Protein AF-A0A4D7C8V4-F1 (afdb_monomer_lite)

InterPro domains:
  IPR021322 Protein of unknown function DUF2924 [PF11149] (96-231)
  IPR021880 Protein of unknown function DUF3489 [PF11994] (25-75)

pLDDT: mean 78.25, std 17.91, range [27.95, 95.88]

Structure (mmCIF, N/CA/C/O backbone):
data_AF-A0A4D7C8V4-F1
#
_entry.id   AF-A0A4D7C8V4-F1
#
loop_
_atom_site.group_PDB
_atom_site.id
_atom_site.type_symbol
_atom_site.label_atom_id
_atom_site.label_alt_id
_atom_site.label_comp_id
_atom_site.label_asym_id
_atom_site.label_entity_id
_atom_site.label_seq_id
_atom_site.pdbx_PDB_ins_code
_atom_site.Cartn_x
_atom_site.Cartn_y
_atom_site.Cartn_z
_atom_site.occupancy
_atom_site.B_iso_or_equiv
_atom_site.auth_seq_id
_atom_site.auth_comp_id
_atom_site.auth_asym_id
_atom_site.auth_atom_id
_atom_site.pdbx_PDB_model_num
ATOM 1 N N . MET A 1 1 ? -106.803 -12.833 -27.384 1.00 34.78 1 MET A N 1
ATOM 2 C CA . MET A 1 1 ? -106.302 -13.287 -28.699 1.00 34.78 1 MET A CA 1
ATOM 3 C C . MET A 1 1 ? -105.519 -12.142 -29.322 1.00 34.78 1 MET A C 1
ATOM 5 O O . MET A 1 1 ? -106.067 -11.055 -29.336 1.00 34.78 1 MET A O 1
ATOM 9 N N . THR A 1 2 ? -104.284 -12.243 -29.810 1.00 40.56 2 THR A N 1
ATOM 10 C CA . THR A 1 2 ? -103.247 -13.288 -29.822 1.00 40.56 2 THR A CA 1
ATOM 11 C C . THR A 1 2 ? -101.971 -12.591 -30.330 1.00 40.56 2 THR A C 1
ATOM 13 O O . THR A 1 2 ? -102.076 -11.799 -31.254 1.00 40.56 2 THR A O 1
ATOM 16 N N . GLN A 1 3 ? -100.851 -12.879 -29.657 1.00 41.94 3 GLN A N 1
ATOM 17 C CA . GLN A 1 3 ? -99.431 -13.025 -30.060 1.00 41.94 3 GLN A CA 1
ATOM 18 C C . GLN A 1 3 ? -98.809 -12.165 -31.186 1.00 41.94 3 GLN A C 1
ATOM 20 O O . GLN A 1 3 ? -99.453 -11.907 -32.186 1.00 41.94 3 GLN A O 1
ATOM 25 N N . ASN A 1 4 ? -97.569 -11.654 -31.127 1.00 37.28 4 ASN A N 1
ATOM 26 C CA . ASN A 1 4 ? -96.225 -12.050 -30.634 1.00 37.28 4 ASN A CA 1
ATOM 27 C C . ASN A 1 4 ? -95.259 -12.439 -31.783 1.00 37.28 4 ASN A C 1
ATOM 29 O O . ASN A 1 4 ? -95.546 -13.362 -32.537 1.00 37.28 4 ASN A O 1
ATOM 33 N N . ILE A 1 5 ? -94.075 -11.808 -31.722 1.00 38.31 5 ILE A N 1
ATOM 34 C CA . ILE A 1 5 ? -92.718 -12.233 -32.143 1.00 38.31 5 ILE A CA 1
ATOM 35 C C . ILE A 1 5 ? -92.223 -11.893 -33.573 1.00 38.31 5 ILE A 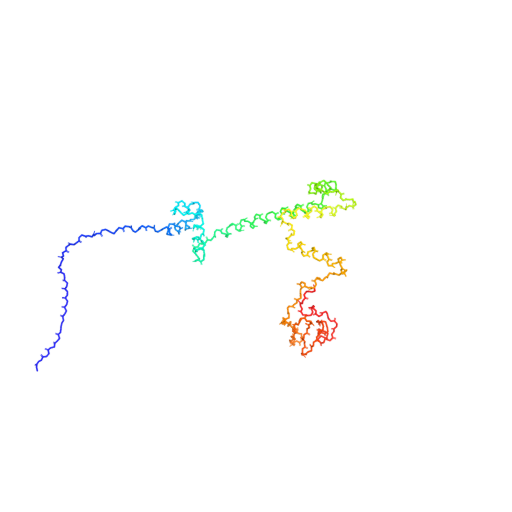C 1
ATOM 37 O O . ILE A 1 5 ? -92.841 -12.225 -34.576 1.00 38.31 5 ILE A O 1
ATOM 41 N N . GLU A 1 6 ? -91.051 -11.229 -33.548 1.00 43.12 6 GLU A N 1
ATOM 42 C CA . GLU A 1 6 ? -90.030 -10.821 -34.550 1.00 43.12 6 GLU A CA 1
ATOM 43 C C . GLU A 1 6 ? -89.537 -11.986 -35.480 1.00 43.12 6 GLU A C 1
ATOM 45 O O . GLU A 1 6 ? -90.097 -13.069 -35.317 1.00 43.12 6 GLU A O 1
ATOM 50 N N . PRO A 1 7 ? -88.493 -11.926 -36.376 1.00 48.50 7 PRO A N 1
ATOM 51 C CA . PRO A 1 7 ? -87.391 -10.943 -36.540 1.00 48.50 7 PRO A CA 1
ATOM 52 C C . PRO A 1 7 ? -86.736 -10.776 -37.965 1.00 48.50 7 PRO A C 1
ATOM 54 O O . PRO A 1 7 ? -87.154 -11.371 -38.949 1.00 48.50 7 PRO A O 1
ATOM 57 N N . ASN A 1 8 ? -85.633 -10.003 -37.995 1.00 32.75 8 ASN A N 1
ATOM 58 C CA . ASN A 1 8 ? -84.330 -10.187 -38.692 1.00 32.75 8 ASN A CA 1
ATOM 59 C C . ASN A 1 8 ? -84.052 -9.926 -40.207 1.00 32.75 8 ASN A C 1
ATOM 61 O O . ASN A 1 8 ? -84.770 -10.342 -41.108 1.00 32.75 8 ASN A O 1
ATOM 65 N N . SER A 1 9 ? -82.823 -9.406 -40.390 1.00 31.17 9 SER A N 1
ATOM 66 C CA . SER A 1 9 ? -81.747 -9.734 -41.358 1.00 31.17 9 SER A CA 1
ATOM 67 C C . SER A 1 9 ? -81.670 -9.177 -42.790 1.00 31.17 9 SER A C 1
ATOM 69 O O . SER A 1 9 ? -82.546 -9.368 -43.622 1.00 31.17 9 SER A O 1
ATOM 71 N N . ASP A 1 10 ? -80.454 -8.666 -43.032 1.00 27.95 10 ASP A N 1
ATOM 72 C CA . ASP A 1 10 ? -79.576 -8.820 -44.201 1.00 27.95 10 ASP A CA 1
ATOM 73 C C . ASP A 1 10 ? -79.673 -7.878 -45.416 1.00 27.95 10 ASP A C 1
ATOM 75 O O . ASP A 1 10 ? -80.504 -7.992 -46.305 1.00 27.95 10 ASP A O 1
ATOM 79 N N . ALA A 1 11 ? -78.690 -6.968 -45.428 1.00 29.62 11 ALA A N 1
ATOM 80 C CA . ALA A 1 11 ? -77.589 -6.870 -46.391 1.00 29.62 11 ALA A CA 1
ATOM 81 C C . ALA A 1 11 ? -77.855 -6.804 -47.912 1.00 29.62 11 ALA A C 1
ATOM 83 O O . ALA A 1 11 ? -78.406 -7.707 -48.528 1.00 29.62 11 ALA A O 1
ATOM 84 N N . ALA A 1 12 ? -77.162 -5.812 -48.490 1.00 29.88 12 ALA A N 1
ATOM 85 C CA . ALA A 1 12 ? -76.494 -5.772 -49.798 1.00 29.88 12 ALA A CA 1
ATOM 86 C C . ALA A 1 12 ? -77.123 -4.847 -50.856 1.00 29.88 12 ALA A C 1
ATOM 88 O O . ALA A 1 12 ? -78.222 -5.059 -51.353 1.00 29.88 12 ALA A O 1
ATOM 89 N N . GLY A 1 13 ? -76.342 -3.832 -51.235 1.00 28.17 13 GLY A N 1
ATOM 90 C CA . GLY A 1 13 ? -76.626 -2.893 -52.316 1.00 28.17 13 GLY A CA 1
ATOM 91 C C . GLY A 1 13 ? -75.502 -1.864 -52.422 1.00 28.17 13 GLY A C 1
ATOM 92 O O . GLY A 1 13 ? -75.510 -0.854 -51.734 1.00 28.17 13 GLY A O 1
ATOM 93 N N . SER A 1 14 ? -74.503 -2.210 -53.227 1.00 30.86 14 SER A N 1
ATOM 94 C CA . SER A 1 14 ? -73.269 -1.497 -53.571 1.00 30.86 14 SER A CA 1
ATOM 95 C C . SER A 1 14 ? -73.467 -0.082 -54.120 1.00 30.86 14 SER A C 1
ATOM 97 O O . SER A 1 14 ? -74.286 0.098 -55.016 1.00 30.86 14 SER A O 1
ATOM 99 N N . ASP A 1 15 ? -72.584 0.844 -53.737 1.00 33.59 15 ASP A N 1
ATOM 100 C CA . ASP A 1 15 ? -72.064 1.819 -54.696 1.00 33.59 15 ASP A CA 1
ATOM 101 C C . ASP A 1 15 ? -70.579 2.115 -54.428 1.00 33.59 15 ASP A C 1
ATOM 103 O O . ASP A 1 15 ? -70.114 2.179 -53.288 1.00 33.59 15 ASP A O 1
ATOM 107 N N . THR A 1 16 ? -69.820 2.179 -55.512 1.00 36.34 16 THR A N 1
ATOM 108 C CA . THR A 1 16 ? -68.354 2.159 -55.559 1.00 36.34 16 THR A CA 1
ATOM 109 C C . THR A 1 16 ? -67.753 3.489 -55.091 1.00 36.34 16 THR A C 1
ATOM 111 O O . THR A 1 16 ? -68.065 4.536 -55.649 1.00 36.34 16 THR A O 1
ATOM 114 N N . ILE A 1 17 ? -66.822 3.459 -54.127 1.00 45.06 17 ILE A N 1
ATOM 115 C CA . ILE A 1 17 ? -65.934 4.591 -53.800 1.00 45.06 17 ILE A CA 1
ATOM 116 C C . ILE A 1 17 ? -64.486 4.106 -53.916 1.00 45.06 17 ILE A C 1
ATOM 118 O O . ILE A 1 17 ? -64.083 3.157 -53.243 1.00 45.06 17 ILE A O 1
ATOM 122 N N . GLU A 1 18 ? -63.712 4.749 -54.792 1.00 43.34 18 GLU A N 1
ATOM 123 C CA . GLU A 1 18 ? -62.290 4.470 -55.005 1.00 43.34 18 GLU A CA 1
ATOM 124 C C . GLU A 1 18 ? -61.460 4.585 -53.707 1.00 43.34 18 GLU A C 1
ATOM 126 O O . GLU A 1 18 ? -61.659 5.514 -52.915 1.00 43.34 18 GLU A O 1
ATOM 131 N N . PRO A 1 19 ? -60.480 3.690 -53.474 1.00 44.53 19 PRO A N 1
ATOM 132 C CA . PRO A 1 19 ? -59.650 3.739 -52.280 1.00 44.53 19 PRO A CA 1
ATOM 133 C C . PRO A 1 19 ? -58.580 4.833 -52.404 1.00 44.53 19 PRO A C 1
ATOM 135 O O . PRO A 1 19 ? -57.629 4.725 -53.175 1.00 44.53 19 PRO A O 1
ATOM 138 N N . THR A 1 20 ? -58.697 5.878 -51.583 1.00 41.78 20 THR A N 1
ATOM 139 C CA . THR A 1 20 ? -57.626 6.864 -51.384 1.00 41.78 20 THR A CA 1
ATOM 140 C C . THR A 1 20 ? -56.430 6.207 -50.686 1.00 41.78 20 THR A C 1
ATOM 142 O O . THR A 1 20 ? -56.522 5.721 -49.558 1.00 41.78 20 THR A O 1
ATOM 145 N N . THR A 1 21 ? -55.284 6.207 -51.363 1.00 39.78 21 THR A N 1
ATOM 146 C CA . THR A 1 21 ? -53.983 5.723 -50.883 1.00 39.78 21 THR A CA 1
ATOM 147 C C . THR A 1 21 ? -53.501 6.495 -49.638 1.00 39.78 21 THR A C 1
ATOM 149 O O . THR A 1 21 ? -53.542 7.727 -49.640 1.00 39.78 21 THR A O 1
ATOM 152 N N . PRO A 1 22 ? -52.964 5.841 -48.587 1.00 46.03 22 PRO A N 1
ATOM 153 C CA . PRO A 1 22 ? -52.463 6.542 -47.406 1.00 46.03 22 PRO A CA 1
ATOM 154 C C . PRO A 1 22 ? -51.077 7.174 -47.642 1.00 46.03 22 PRO A C 1
ATOM 156 O O . PRO A 1 22 ? -50.121 6.517 -48.062 1.00 46.03 22 PRO A O 1
ATOM 159 N N . VAL A 1 23 ? -50.951 8.464 -47.316 1.00 46.19 23 VAL A N 1
ATOM 160 C CA . VAL A 1 23 ? -49.703 9.249 -47.350 1.00 46.19 23 VAL A CA 1
ATOM 161 C C . VAL A 1 23 ? -48.733 8.755 -46.260 1.00 46.19 23 VAL A C 1
ATOM 163 O O . VAL A 1 23 ? -49.081 8.686 -45.082 1.00 46.19 23 VAL A O 1
ATOM 166 N N . ARG A 1 24 ? -47.493 8.399 -46.637 1.00 53.69 24 ARG A N 1
ATOM 167 C CA . ARG A 1 24 ? -46.445 7.879 -45.729 1.00 53.69 24 ARG A CA 1
ATOM 168 C C . ARG A 1 24 ? -46.099 8.882 -44.614 1.00 53.69 24 ARG A C 1
ATOM 170 O O . ARG A 1 24 ? -45.628 9.980 -44.897 1.00 53.69 24 ARG A O 1
ATOM 177 N N . ALA A 1 25 ? -46.231 8.473 -43.350 1.00 52.66 25 ALA A N 1
ATOM 178 C CA . ALA A 1 25 ? -45.826 9.273 -42.191 1.00 52.66 25 ALA A CA 1
ATOM 179 C C . ALA A 1 25 ? -44.306 9.550 -42.188 1.00 52.66 25 ALA A C 1
ATOM 181 O O . ALA A 1 25 ? -43.489 8.623 -42.227 1.00 52.66 25 ALA A O 1
ATOM 182 N N . ALA A 1 26 ? -43.917 10.827 -42.128 1.00 57.00 26 ALA A N 1
ATOM 183 C CA . ALA A 1 26 ? -42.519 11.246 -42.058 1.00 57.00 26 ALA A CA 1
ATOM 184 C C . ALA A 1 26 ? -41.848 10.714 -40.776 1.00 57.00 26 ALA A C 1
ATOM 186 O O . ALA A 1 26 ? -42.359 10.885 -39.668 1.00 57.00 26 ALA A O 1
ATOM 187 N N . GLN A 1 27 ? -40.691 10.059 -40.912 1.00 64.62 27 GLN A N 1
ATOM 188 C CA . GLN A 1 27 ? -39.957 9.516 -39.766 1.00 64.62 27 GLN A CA 1
ATOM 189 C C . GLN A 1 27 ? -39.477 10.649 -38.852 1.00 64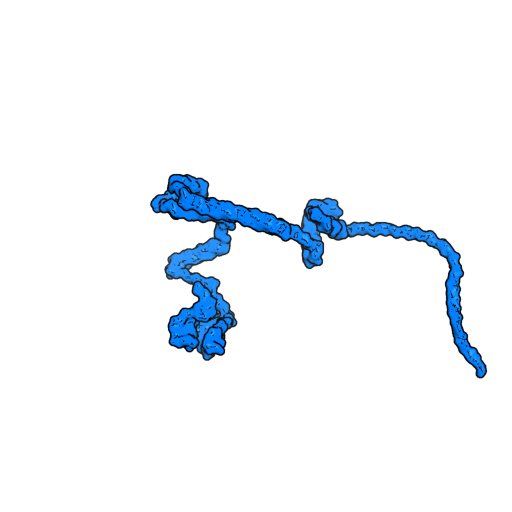.62 27 GLN A C 1
ATOM 191 O O . GLN A 1 27 ? -38.802 11.580 -39.287 1.00 64.62 27 GLN A O 1
ATOM 196 N N . THR A 1 28 ? -39.786 10.553 -37.560 1.00 81.88 28 THR A N 1
ATOM 197 C CA . THR A 1 28 ? -39.305 11.514 -36.564 1.00 81.88 28 THR A CA 1
ATOM 198 C C . THR A 1 28 ? -37.794 11.373 -36.365 1.00 81.88 28 THR A C 1
ATOM 200 O O . THR A 1 28 ? -37.232 10.277 -36.446 1.00 81.88 28 THR A O 1
ATOM 203 N N . LYS A 1 29 ? -37.105 12.476 -36.041 1.00 81.88 29 LYS A N 1
ATOM 204 C CA . LYS A 1 29 ? -35.648 12.472 -35.794 1.00 81.88 29 LYS A CA 1
ATOM 205 C C . LYS A 1 29 ? -35.237 11.436 -34.738 1.00 81.88 29 LYS A C 1
ATOM 207 O O . LYS A 1 29 ? -34.203 10.792 -34.873 1.00 81.88 29 LYS A O 1
ATOM 212 N N . SER A 1 30 ? -36.076 11.203 -33.726 1.00 81.56 30 SER A N 1
ATOM 213 C CA . SER A 1 30 ? -35.855 10.179 -32.697 1.00 81.56 30 SER A CA 1
ATOM 214 C C . SER A 1 30 ? -35.904 8.743 -33.240 1.00 81.56 30 SER A C 1
ATOM 216 O O . SER A 1 30 ? -35.132 7.902 -32.773 1.00 81.56 30 SER A O 1
ATOM 218 N N . ALA A 1 31 ? -36.762 8.457 -34.225 1.00 83.00 31 ALA A N 1
ATOM 219 C CA . ALA A 1 31 ? -36.837 7.159 -34.896 1.00 83.00 31 ALA A CA 1
ATOM 220 C C . ALA A 1 31 ? -35.594 6.901 -35.762 1.00 83.00 31 ALA A C 1
ATOM 222 O O . ALA A 1 31 ? -35.060 5.791 -35.761 1.00 83.00 31 ALA A O 1
ATOM 223 N N . ILE A 1 32 ? -35.072 7.942 -36.421 1.00 84.94 32 ILE A N 1
ATOM 224 C CA . ILE A 1 32 ? -33.822 7.878 -37.193 1.00 84.94 32 ILE A CA 1
ATOM 225 C C . ILE A 1 32 ? -32.649 7.490 -36.281 1.00 84.94 32 ILE A C 1
ATOM 227 O O . ILE A 1 32 ? -31.898 6.569 -36.607 1.00 84.94 32 ILE A O 1
ATOM 231 N N . VAL A 1 33 ? -32.524 8.121 -35.105 1.00 85.88 33 VAL A N 1
ATOM 232 C CA . VAL A 1 33 ? -31.462 7.788 -34.135 1.00 85.88 33 VAL A CA 1
ATOM 233 C C . VAL A 1 33 ? -31.598 6.360 -33.610 1.00 85.88 33 VAL A C 1
ATOM 235 O O . VAL A 1 33 ? -30.608 5.637 -33.558 1.00 85.88 33 VAL A O 1
ATOM 238 N N . GLN A 1 34 ? -32.806 5.917 -33.252 1.00 85.75 34 GLN A N 1
ATOM 239 C CA . GLN A 1 34 ? -33.018 4.543 -32.777 1.00 85.75 34 GLN A CA 1
ATOM 240 C C . GLN A 1 34 ? -32.663 3.509 -33.854 1.00 85.75 34 GLN A C 1
ATOM 242 O O . GLN A 1 34 ? -31.962 2.538 -33.567 1.00 85.75 34 GLN A O 1
ATOM 247 N N . LYS A 1 35 ? -33.048 3.760 -35.112 1.00 85.25 35 LYS A N 1
ATOM 248 C CA . LYS A 1 35 ? -32.678 2.913 -36.253 1.00 85.25 35 LYS A CA 1
ATOM 249 C C . LYS A 1 35 ? -31.164 2.874 -36.463 1.00 85.25 35 LYS A C 1
ATOM 251 O O . LYS A 1 35 ? -30.617 1.801 -36.697 1.00 85.25 35 LYS A O 1
ATOM 256 N N . LEU A 1 36 ? -30.478 4.013 -36.357 1.00 86.00 36 LEU A N 1
ATOM 257 C CA . LEU A 1 36 ? -29.017 4.098 -36.449 1.00 86.00 36 LEU A CA 1
ATOM 258 C C . LEU A 1 36 ? -28.324 3.278 -35.352 1.00 86.00 36 LEU A C 1
ATOM 260 O O . LEU A 1 36 ? -27.429 2.491 -35.650 1.00 86.00 36 LEU A O 1
ATOM 264 N N . LEU A 1 37 ? -28.782 3.409 -34.105 1.00 82.88 37 LEU A N 1
ATOM 265 C CA . LEU A 1 37 ? -28.225 2.690 -32.956 1.00 82.88 37 LEU A CA 1
ATOM 266 C C . LEU A 1 37 ? -28.482 1.178 -33.006 1.00 82.88 37 LEU A C 1
ATOM 268 O O . LEU A 1 37 ? -27.664 0.418 -32.500 1.00 82.88 37 LEU A O 1
ATOM 272 N N . SER A 1 38 ? -29.578 0.740 -33.634 1.00 79.12 38 SER A N 1
ATOM 273 C CA . SER A 1 38 ? -29.918 -0.686 -33.780 1.00 79.12 38 SER A CA 1
ATOM 274 C C . SER A 1 38 ? -29.051 -1.449 -34.794 1.00 79.12 38 SER A C 1
ATOM 276 O O . SER A 1 38 ? -29.113 -2.675 -34.864 1.00 79.12 38 SER A O 1
ATOM 278 N N . ARG A 1 39 ? -28.228 -0.756 -35.593 1.00 82.12 39 ARG A N 1
ATOM 279 C CA . ARG A 1 39 ? -27.338 -1.394 -36.577 1.00 82.12 39 ARG A CA 1
ATOM 280 C C . ARG A 1 39 ? -26.206 -2.144 -35.867 1.00 82.12 39 ARG A C 1
ATOM 282 O O . ARG A 1 39 ? -25.655 -1.655 -34.889 1.00 82.12 39 ARG A O 1
ATOM 289 N N . ASN A 1 40 ? -25.743 -3.259 -36.438 1.00 69.44 40 ASN A N 1
ATOM 290 C CA . ASN A 1 40 ? -24.613 -4.044 -35.903 1.00 69.44 40 ASN A CA 1
ATOM 291 C C . ASN A 1 40 ? -23.309 -3.210 -35.759 1.00 69.44 40 ASN A C 1
ATOM 293 O O . ASN A 1 40 ? -22.527 -3.352 -34.814 1.00 69.44 40 ASN A O 1
ATOM 297 N N . LYS A 1 41 ? -23.096 -2.251 -36.674 1.00 72.50 41 LYS A N 1
ATOM 298 C CA . LYS A 1 41 ? -21.981 -1.288 -36.620 1.00 72.50 41 LYS A CA 1
ATOM 299 C C . LYS A 1 41 ? -22.202 -0.121 -35.636 1.00 72.50 41 LYS A C 1
ATOM 301 O O . LYS A 1 41 ? -21.255 0.639 -35.417 1.00 72.50 41 LYS A O 1
ATOM 306 N N . GLY A 1 42 ? -23.341 -0.051 -34.946 1.00 77.50 42 GLY A N 1
ATOM 307 C CA . GLY A 1 42 ? -23.720 1.073 -34.091 1.00 77.50 42 GLY A CA 1
ATOM 308 C C . GLY A 1 42 ? -23.828 2.373 -34.888 1.00 77.50 42 GLY A C 1
ATOM 309 O O . GLY A 1 42 ? -23.897 2.345 -36.116 1.00 77.50 42 GLY A O 1
ATOM 310 N N . ALA A 1 43 ? -23.812 3.504 -34.187 1.00 81.69 43 ALA A N 1
ATOM 311 C CA . ALA A 1 43 ? -23.739 4.822 -34.804 1.00 81.69 43 ALA A CA 1
ATOM 312 C C . ALA A 1 43 ? -22.761 5.710 -34.036 1.00 81.69 43 ALA A C 1
ATOM 314 O O . ALA A 1 43 ? -22.762 5.727 -32.801 1.00 81.69 43 ALA A O 1
ATOM 315 N N . THR A 1 44 ? -21.915 6.430 -34.763 1.00 84.81 44 THR A N 1
ATOM 316 C CA . THR A 1 44 ? -21.002 7.412 -34.171 1.00 84.81 44 THR A CA 1
ATOM 317 C C . THR A 1 44 ? -21.725 8.730 -33.890 1.00 84.81 44 THR A C 1
ATOM 319 O O . THR A 1 44 ? -22.783 9.017 -34.452 1.00 84.81 44 THR A O 1
ATOM 322 N N . LEU A 1 45 ? -21.154 9.570 -33.018 1.00 79.56 45 LEU A N 1
ATOM 323 C CA . LEU A 1 45 ? -21.728 10.886 -32.714 1.00 79.56 45 LEU A CA 1
ATOM 324 C C . LEU A 1 45 ? -21.868 11.745 -33.985 1.00 79.56 45 LEU A C 1
ATOM 326 O O . LEU A 1 45 ? -22.902 12.378 -34.170 1.00 79.56 45 LEU A O 1
ATOM 330 N N . ALA A 1 46 ? -20.868 11.707 -34.872 1.00 81.62 46 ALA A N 1
ATOM 331 C CA . ALA A 1 46 ? -20.865 12.440 -36.138 1.00 81.62 46 ALA A CA 1
ATOM 332 C C . ALA A 1 46 ? -21.965 11.955 -37.098 1.00 81.62 46 ALA A C 1
ATOM 334 O O . ALA A 1 46 ? -22.666 12.772 -37.689 1.00 81.62 46 ALA A O 1
ATOM 335 N N . GLU A 1 47 ? -22.180 10.640 -37.194 1.00 85.88 47 GLU A N 1
ATOM 336 C CA . GLU A 1 47 ? -23.258 10.062 -38.009 1.00 85.88 47 GLU A CA 1
ATOM 337 C C . GLU A 1 47 ? -24.647 10.464 -37.498 1.00 85.88 47 GLU A C 1
ATOM 339 O O . GLU A 1 47 ? -25.540 10.763 -38.290 1.00 85.88 47 GLU A O 1
ATOM 344 N N . ILE A 1 48 ? -24.836 10.515 -36.175 1.00 87.75 48 ILE A N 1
ATOM 345 C CA . ILE A 1 48 ? -26.109 10.943 -35.582 1.00 87.75 48 ILE A CA 1
ATOM 346 C C . ILE A 1 48 ? -26.341 12.438 -35.830 1.00 87.75 48 ILE A C 1
ATOM 348 O O . ILE A 1 48 ? -27.455 12.830 -36.186 1.00 87.75 48 ILE A O 1
ATOM 352 N N . MET A 1 49 ? -25.303 13.266 -35.690 1.00 91.00 49 MET A N 1
ATOM 353 C CA . MET A 1 49 ? -25.374 14.702 -35.977 1.00 91.00 49 MET A CA 1
ATOM 354 C C . MET A 1 49 ? -25.738 14.958 -37.441 1.00 91.00 49 MET A C 1
ATOM 356 O O . MET A 1 49 ? -26.662 15.722 -37.706 1.00 91.00 49 MET A O 1
ATOM 360 N N . ALA A 1 50 ? -25.084 14.268 -38.380 1.00 88.88 50 ALA A N 1
ATOM 361 C CA . ALA A 1 50 ? -25.370 14.387 -39.809 1.00 88.88 50 ALA A CA 1
ATOM 362 C C . ALA A 1 50 ? -26.812 13.974 -40.153 1.00 88.88 50 ALA A C 1
ATOM 364 O O . ALA A 1 50 ? -27.479 14.649 -40.930 1.00 88.88 50 ALA A O 1
ATOM 365 N N . ALA A 1 51 ? -27.327 12.906 -39.534 1.00 87.31 51 ALA A N 1
ATOM 366 C CA . ALA A 1 51 ? -28.663 12.382 -39.825 1.00 87.31 51 ALA A CA 1
ATOM 367 C C . ALA A 1 51 ? -29.821 13.168 -39.177 1.00 87.31 51 ALA A C 1
ATOM 369 O O . ALA A 1 51 ? -30.969 13.035 -39.599 1.00 87.31 51 ALA A O 1
ATOM 370 N N . THR A 1 52 ? -29.556 13.948 -38.124 1.00 90.44 52 THR A N 1
ATOM 371 C CA . THR A 1 52 ? -30.591 14.685 -37.361 1.00 90.44 52 THR A CA 1
ATOM 372 C C . THR A 1 52 ? -30.456 16.205 -37.430 1.00 90.44 52 THR A C 1
ATOM 374 O O . THR A 1 52 ? -31.373 16.933 -37.017 1.00 90.44 52 THR A O 1
ATOM 377 N N . CYS A 1 53 ? -29.315 16.672 -37.938 1.00 85.94 53 CYS A N 1
ATOM 378 C CA . CYS A 1 53 ? -28.835 18.050 -37.884 1.00 85.94 53 CYS A CA 1
ATOM 379 C C . CYS A 1 53 ? -28.760 18.605 -36.451 1.00 85.94 53 CYS A C 1
ATOM 381 O O . CYS A 1 53 ? -28.890 19.809 -36.232 1.00 85.94 53 CYS A O 1
ATOM 383 N N . TRP A 1 54 ? -28.601 17.737 -35.450 1.00 92.12 54 TRP A N 1
ATOM 384 C CA . TRP A 1 54 ? -28.415 18.162 -34.070 1.00 92.12 54 TRP A CA 1
ATOM 385 C C . TRP A 1 54 ? -26.976 18.578 -33.797 1.00 92.12 54 TRP A C 1
ATOM 387 O O . TRP A 1 54 ? -26.021 17.988 -34.296 1.00 92.12 54 TRP A O 1
ATOM 397 N N . GLN A 1 55 ? -26.834 19.565 -32.917 1.00 89.31 55 GLN A N 1
ATOM 398 C CA . GLN A 1 55 ? -25.544 19.957 -32.368 1.00 89.31 55 GLN A CA 1
ATOM 399 C C . GLN A 1 55 ? -25.005 18.867 -31.410 1.00 89.31 55 GLN A C 1
ATOM 401 O O . GLN A 1 55 ? -25.779 18.035 -30.905 1.00 89.31 55 GLN A O 1
ATOM 406 N N . PRO A 1 56 ? -23.688 18.852 -31.107 1.00 87.12 56 PRO A N 1
ATOM 407 C CA . PRO A 1 56 ? -23.076 17.813 -30.273 1.00 87.12 56 PRO A CA 1
ATOM 408 C C . PRO A 1 56 ? -23.737 17.652 -28.899 1.00 87.12 56 PRO A C 1
ATOM 410 O O . PRO A 1 56 ? -23.942 16.535 -28.422 1.00 87.12 56 PRO A O 1
ATOM 413 N N . HIS A 1 57 ? -24.104 18.762 -28.260 1.00 79.94 57 HIS A N 1
ATOM 414 C CA . HIS A 1 57 ? -24.700 18.756 -26.926 1.00 79.94 57 HIS A CA 1
ATOM 415 C C . HIS A 1 57 ? -26.134 18.199 -26.933 1.00 79.94 57 HIS A C 1
ATOM 417 O O . HIS A 1 57 ? -26.483 17.418 -26.049 1.00 79.94 57 HIS A O 1
ATOM 423 N N . SER A 1 58 ? -26.942 18.509 -27.952 1.00 89.69 58 SER A N 1
ATOM 424 C CA . SER A 1 58 ? -28.317 18.005 -28.081 1.00 89.69 58 SER A CA 1
ATOM 425 C C . SER A 1 58 ? -28.326 16.499 -28.348 1.00 89.69 58 SER A C 1
ATOM 427 O O . SER A 1 58 ? -29.090 15.754 -27.734 1.00 89.69 58 SER A O 1
ATOM 429 N N . THR A 1 59 ? -27.396 16.028 -29.185 1.00 86.62 59 THR A N 1
ATOM 430 C CA . THR A 1 59 ? -27.201 14.595 -29.441 1.00 86.62 59 THR A CA 1
ATOM 431 C C . THR A 1 59 ? -26.788 13.855 -28.166 1.00 86.62 59 THR A C 1
ATOM 433 O O . THR A 1 59 ? -27.358 12.814 -27.839 1.00 86.62 59 THR A O 1
ATOM 436 N N . ARG A 1 60 ? -25.851 14.415 -27.386 1.00 84.12 60 ARG A N 1
ATOM 437 C CA . ARG A 1 60 ? -25.439 13.854 -26.086 1.00 84.12 60 ARG A CA 1
ATOM 438 C C . ARG A 1 60 ? -26.587 13.824 -25.076 1.00 84.12 60 ARG A C 1
ATOM 440 O O . ARG A 1 60 ? -26.752 12.813 -24.391 1.00 84.12 60 ARG A O 1
ATOM 447 N N . ALA A 1 61 ? -27.394 14.881 -24.996 1.00 83.44 61 ALA A N 1
ATOM 448 C CA . ALA A 1 61 ? -28.557 14.937 -24.113 1.00 83.44 61 ALA A CA 1
ATOM 449 C C . ALA A 1 61 ? -29.596 13.863 -24.480 1.00 83.44 61 ALA A C 1
ATOM 451 O O . ALA A 1 61 ? -30.066 13.127 -23.609 1.00 83.44 61 ALA A O 1
ATOM 452 N N . PHE A 1 62 ? -29.883 13.695 -25.773 1.00 87.19 62 PHE A N 1
ATOM 453 C CA . PHE A 1 62 ? -30.810 12.676 -26.260 1.00 87.19 62 PHE A CA 1
ATOM 454 C C . PHE A 1 62 ? -30.306 11.246 -26.005 1.00 87.19 62 PHE A C 1
ATOM 456 O O . PHE A 1 62 ? -31.046 10.417 -25.473 1.00 87.19 62 PHE A O 1
ATOM 463 N N . LEU A 1 63 ? -29.032 10.959 -26.302 1.00 83.75 63 LEU A N 1
ATOM 464 C CA . LEU A 1 63 ? -28.407 9.661 -26.009 1.00 83.75 63 LEU A CA 1
ATOM 465 C C . LEU A 1 63 ? -28.396 9.358 -24.506 1.00 83.75 63 LEU A C 1
ATOM 467 O O . LEU A 1 63 ? -28.655 8.226 -24.097 1.00 83.75 63 LEU A O 1
ATOM 471 N N . THR A 1 64 ? -28.168 10.375 -23.674 1.00 82.25 64 THR A N 1
ATOM 472 C CA . THR A 1 64 ? -28.260 10.250 -22.212 1.00 82.25 64 THR A CA 1
ATOM 473 C C . THR A 1 64 ? -29.679 9.883 -21.779 1.00 82.25 64 THR A C 1
ATOM 475 O O . THR A 1 64 ? -29.855 9.002 -20.933 1.00 82.25 64 THR A O 1
ATOM 478 N N . GLY A 1 65 ? -30.696 10.498 -22.390 1.00 80.69 65 GLY A N 1
ATOM 479 C CA . GLY A 1 65 ? -32.100 10.148 -22.183 1.00 80.69 65 GLY A CA 1
ATOM 480 C C . GLY A 1 65 ? -32.431 8.713 -22.608 1.00 80.69 65 GLY A C 1
ATOM 481 O O . GLY A 1 65 ? -33.109 8.000 -21.871 1.00 80.69 65 GLY A O 1
ATOM 482 N N . LEU A 1 66 ? -31.912 8.250 -23.751 1.00 82.00 66 LEU A N 1
ATOM 483 C CA . LEU A 1 66 ? -32.101 6.869 -24.214 1.00 82.00 66 LEU A CA 1
ATOM 484 C C . LEU A 1 66 ? -31.398 5.837 -23.320 1.00 82.00 66 LEU A C 1
ATOM 486 O O . LEU A 1 66 ? -31.959 4.768 -23.078 1.00 82.00 66 LEU A O 1
ATOM 490 N N . ARG A 1 67 ? -30.216 6.168 -22.781 1.00 76.44 67 ARG A N 1
ATOM 491 C CA . ARG A 1 67 ? -29.500 5.327 -21.809 1.00 76.44 67 ARG A CA 1
ATOM 492 C C . ARG A 1 67 ? -30.296 5.161 -20.516 1.00 76.44 67 ARG A C 1
ATOM 494 O O . ARG A 1 67 ? -30.444 4.041 -20.045 1.00 76.44 67 ARG A O 1
ATOM 501 N N . LYS A 1 68 ? -30.859 6.250 -19.972 1.00 71.75 68 LYS A N 1
ATOM 502 C CA . LYS A 1 68 ? -31.741 6.190 -18.788 1.00 71.75 68 LYS A CA 1
ATOM 503 C C . LYS A 1 68 ? -32.990 5.333 -19.029 1.00 71.75 68 LYS A C 1
ATOM 505 O O . LYS A 1 68 ? -33.462 4.685 -18.108 1.00 71.75 68 LYS A O 1
ATOM 510 N N . LYS A 1 69 ? -33.498 5.304 -20.266 1.00 72.69 69 LYS A N 1
ATOM 511 C CA . LYS A 1 69 ? -34.645 4.477 -20.683 1.00 72.69 69 LYS A CA 1
ATOM 512 C C . LYS A 1 69 ? -34.273 3.027 -21.041 1.00 72.69 69 LYS A C 1
ATOM 514 O O . LYS A 1 69 ? -35.134 2.301 -21.523 1.00 72.69 69 LYS A O 1
ATOM 519 N N . GLY A 1 70 ? -33.014 2.612 -20.860 1.00 64.06 70 GLY A N 1
ATOM 520 C CA . GLY A 1 70 ? -32.559 1.234 -21.089 1.00 64.06 70 GLY A CA 1
ATOM 521 C C . GLY A 1 70 ? -32.486 0.795 -22.558 1.00 64.06 70 GLY A C 1
ATOM 522 O O . GLY A 1 70 ? -32.342 -0.390 -22.828 1.00 64.06 70 GLY A O 1
ATOM 523 N N . ARG A 1 71 ? -32.577 1.721 -23.526 1.00 60.62 71 ARG A N 1
ATOM 524 C CA . ARG A 1 71 ? -32.684 1.405 -24.970 1.00 60.62 71 ARG A CA 1
ATOM 525 C C . ARG A 1 71 ? -31.364 1.476 -25.748 1.00 60.62 71 ARG A C 1
ATOM 527 O O . ARG A 1 71 ? -31.379 1.443 -26.973 1.00 60.62 71 ARG A O 1
ATOM 534 N N . VAL A 1 72 ? -30.223 1.597 -25.067 1.00 56.69 72 VAL A N 1
ATOM 535 C CA . VAL A 1 72 ? -28.892 1.609 -25.699 1.00 56.69 72 VAL A CA 1
ATOM 536 C C . VAL A 1 72 ? -28.022 0.559 -25.019 1.00 56.69 72 VAL A C 1
ATOM 538 O O . VAL A 1 72 ? -27.512 0.789 -23.924 1.00 56.69 72 VAL A O 1
ATOM 541 N N . ALA A 1 73 ? -27.859 -0.597 -25.664 1.00 54.81 73 ALA A N 1
ATOM 542 C CA . ALA A 1 73 ? -26.874 -1.591 -25.257 1.00 54.81 73 ALA A CA 1
ATOM 543 C C . ALA A 1 73 ? -25.477 -1.070 -25.625 1.00 54.81 73 ALA A C 1
ATOM 545 O O . ALA A 1 73 ? -25.156 -0.863 -26.797 1.00 54.81 73 ALA A O 1
ATOM 546 N N . ALA A 1 74 ? -24.657 -0.790 -24.616 1.00 50.44 74 ALA A N 1
ATOM 547 C CA . ALA A 1 74 ? -23.318 -0.269 -24.821 1.00 50.44 74 ALA A CA 1
ATOM 548 C C . ALA A 1 74 ? -22.370 -1.370 -25.327 1.00 50.44 74 ALA A C 1
ATOM 550 O O . ALA A 1 74 ? -22.320 -2.471 -24.780 1.00 50.44 74 ALA A O 1
ATOM 551 N N . ARG A 1 75 ? -21.522 -1.032 -26.306 1.00 54.44 75 ARG A N 1
ATOM 552 C CA . ARG A 1 75 ? -20.344 -1.819 -26.740 1.00 54.44 75 ARG A CA 1
ATOM 553 C C . ARG A 1 75 ? -19.279 -2.021 -25.650 1.00 54.44 75 ARG A C 1
ATOM 555 O O . ARG A 1 75 ? -18.211 -2.572 -25.920 1.00 54.44 75 ARG A O 1
ATOM 562 N N . ASP A 1 76 ? -19.564 -1.588 -24.428 1.00 54.56 76 ASP A N 1
ATOM 563 C CA . ASP A 1 76 ? -18.648 -1.581 -23.296 1.00 54.56 76 ASP A CA 1
ATOM 564 C C . ASP A 1 76 ? -18.154 -2.982 -22.927 1.00 54.56 76 ASP A C 1
ATOM 566 O O . ASP A 1 76 ? -17.023 -3.113 -22.477 1.00 54.56 76 ASP A O 1
ATOM 570 N N . ALA A 1 77 ? -18.930 -4.042 -23.171 1.00 49.62 77 ALA A N 1
ATOM 571 C CA . ALA A 1 77 ? -18.524 -5.403 -22.813 1.00 49.62 77 ALA A CA 1
ATOM 572 C C . ALA A 1 77 ? -17.354 -5.938 -23.663 1.00 49.62 77 ALA A C 1
ATOM 574 O O . ALA A 1 77 ? -16.419 -6.521 -23.115 1.00 49.62 77 ALA A O 1
ATOM 575 N N . LYS A 1 78 ? -17.366 -5.714 -24.987 1.00 47.47 78 LYS A N 1
ATOM 576 C CA . LYS A 1 78 ? -16.282 -6.165 -25.881 1.00 47.47 78 LYS A CA 1
ATOM 577 C C . LYS A 1 78 ? -15.014 -5.339 -25.661 1.00 47.47 78 LYS A C 1
ATOM 579 O O . LYS A 1 78 ? -13.953 -5.905 -25.447 1.00 47.47 78 LYS A O 1
ATOM 584 N N . ARG A 1 79 ? -15.150 -4.009 -25.578 1.00 52.09 79 ARG A N 1
ATOM 585 C CA . ARG A 1 79 ? -14.019 -3.107 -25.314 1.00 52.09 79 ARG A CA 1
ATOM 586 C C . ARG A 1 79 ? -13.379 -3.356 -23.946 1.00 52.09 79 ARG A C 1
ATOM 588 O O . ARG A 1 79 ? -12.161 -3.314 -23.848 1.00 52.09 79 ARG A O 1
ATOM 595 N N . ARG A 1 80 ? -14.170 -3.647 -22.905 1.00 51.53 80 ARG A N 1
ATOM 596 C CA . ARG A 1 80 ? -13.632 -4.031 -21.588 1.00 51.53 80 ARG A CA 1
ATOM 597 C C . ARG A 1 80 ? -12.882 -5.357 -21.641 1.00 51.53 80 ARG A C 1
ATOM 599 O O . ARG A 1 80 ? -11.831 -5.450 -21.027 1.00 51.53 80 ARG A O 1
ATOM 606 N N . ARG A 1 81 ? -13.389 -6.360 -22.366 1.00 49.09 81 ARG A N 1
ATOM 607 C CA . ARG A 1 81 ? -12.701 -7.651 -22.520 1.00 49.09 81 ARG A CA 1
ATOM 608 C C . ARG A 1 81 ? -11.355 -7.486 -23.228 1.00 49.09 81 ARG A C 1
ATOM 610 O O . ARG A 1 81 ? -10.359 -7.988 -22.725 1.00 49.09 81 ARG A O 1
ATOM 617 N N . ASP A 1 82 ? -11.329 -6.724 -24.317 1.00 50.47 82 ASP A N 1
ATOM 618 C CA . ASP A 1 82 ? -10.105 -6.468 -25.084 1.00 50.47 82 ASP A CA 1
ATOM 619 C C . ASP A 1 82 ? -9.092 -5.641 -24.260 1.00 50.47 82 ASP A C 1
ATOM 621 O O . ASP A 1 82 ? -7.905 -5.942 -24.265 1.00 50.47 82 ASP A O 1
ATOM 625 N N . GLN A 1 83 ? -9.552 -4.668 -23.459 1.00 58.03 83 GLN A N 1
ATOM 626 C CA . GLN A 1 83 ? -8.695 -3.891 -22.544 1.00 58.03 83 GLN A CA 1
ATOM 627 C C . GLN A 1 83 ? -8.159 -4.696 -21.354 1.00 58.03 83 GLN A C 1
ATOM 629 O O . GLN A 1 83 ? -7.029 -4.478 -20.926 1.00 58.03 83 GLN A O 1
ATOM 634 N N . LEU A 1 84 ? -8.957 -5.612 -20.801 1.00 54.81 84 LEU A N 1
ATOM 635 C CA . LEU A 1 84 ? -8.514 -6.511 -19.732 1.00 54.81 84 LEU A CA 1
ATOM 636 C C . LEU A 1 84 ? -7.485 -7.522 -20.255 1.00 54.81 84 LEU A C 1
ATOM 638 O O . LEU A 1 84 ? -6.536 -7.831 -19.542 1.00 54.81 84 LEU A O 1
ATOM 642 N N . ALA A 1 85 ? -7.648 -8.001 -21.492 1.00 57.34 85 ALA A N 1
ATOM 643 C CA . ALA A 1 85 ? -6.687 -8.887 -22.144 1.00 57.34 85 ALA A CA 1
ATOM 644 C C . ALA A 1 85 ? -5.356 -8.173 -22.446 1.00 57.34 85 ALA A C 1
ATOM 646 O O . ALA A 1 85 ? -4.298 -8.713 -22.134 1.00 57.34 85 ALA A O 1
ATOM 647 N N . ASP A 1 86 ? -5.405 -6.943 -22.968 1.00 61.50 86 ASP A N 1
ATOM 648 C CA . ASP A 1 86 ? -4.218 -6.116 -23.239 1.00 61.50 86 ASP A CA 1
ATOM 649 C C . ASP A 1 86 ? -3.465 -5.749 -21.942 1.00 61.50 86 ASP A C 1
ATOM 651 O O . ASP A 1 86 ? -2.246 -5.890 -21.841 1.00 61.50 86 ASP A O 1
ATOM 655 N N . GLY A 1 87 ? -4.202 -5.402 -20.881 1.00 62.31 87 GLY A N 1
ATOM 656 C CA . GLY A 1 87 ? -3.631 -5.181 -19.550 1.00 62.31 87 GLY A CA 1
ATOM 657 C C . GLY A 1 87 ? -3.018 -6.442 -18.926 1.00 62.31 87 GLY A C 1
ATOM 658 O O . GLY A 1 87 ? -1.968 -6.363 -18.293 1.00 62.31 87 GLY A O 1
ATOM 659 N N . ALA A 1 88 ? -3.625 -7.616 -19.122 1.00 60.69 88 ALA A N 1
ATOM 660 C CA . ALA A 1 88 ? -3.091 -8.884 -18.619 1.00 60.69 88 ALA A CA 1
ATOM 661 C C . ALA A 1 88 ? -1.810 -9.318 -19.355 1.00 60.69 88 ALA A C 1
ATOM 663 O O . ALA A 1 88 ? -0.861 -9.765 -18.710 1.00 60.69 88 ALA A O 1
ATOM 664 N N . LEU A 1 89 ? -1.748 -9.128 -20.679 1.00 62.50 89 LEU A N 1
ATOM 665 C CA . LEU A 1 89 ? -0.538 -9.344 -21.485 1.00 62.50 89 LEU A CA 1
ATOM 666 C C . LEU A 1 89 ? 0.590 -8.390 -21.060 1.00 62.50 89 LEU A C 1
ATOM 668 O O . LEU A 1 89 ? 1.733 -8.813 -20.894 1.00 62.50 89 LEU A O 1
ATOM 672 N N . SER A 1 90 ? 0.253 -7.125 -20.790 1.00 76.88 90 SER A N 1
ATOM 673 C CA . SER A 1 90 ? 1.185 -6.129 -20.246 1.00 76.88 90 SER A CA 1
ATOM 674 C C . SER A 1 90 ? 1.709 -6.517 -18.854 1.00 76.88 90 SER A C 1
ATOM 676 O O . SER A 1 90 ? 2.890 -6.331 -18.557 1.00 76.88 90 SER A O 1
ATOM 678 N N . MET A 1 91 ? 0.864 -7.123 -18.012 1.00 80.31 91 MET A N 1
ATOM 679 C CA . MET A 1 91 ? 1.256 -7.570 -16.673 1.00 80.31 91 MET A CA 1
ATOM 680 C C . MET A 1 91 ? 2.177 -8.782 -16.669 1.00 80.31 91 MET A C 1
ATOM 682 O O . MET A 1 91 ? 3.133 -8.807 -15.895 1.00 80.31 91 MET A O 1
ATOM 686 N N . ALA A 1 92 ? 1.915 -9.762 -17.532 1.00 84.50 92 ALA A N 1
ATOM 687 C CA . ALA A 1 92 ? 2.787 -10.920 -17.688 1.00 84.50 92 ALA A CA 1
ATOM 688 C C . ALA A 1 92 ? 4.173 -10.503 -18.205 1.00 84.50 92 ALA A C 1
ATOM 690 O O . ALA A 1 92 ? 5.183 -10.898 -17.626 1.00 84.50 92 ALA A O 1
ATOM 691 N N . ALA A 1 93 ? 4.218 -9.621 -19.210 1.00 87.12 93 ALA A N 1
ATOM 692 C CA . ALA A 1 93 ? 5.468 -9.071 -19.729 1.00 87.12 93 ALA A CA 1
ATOM 693 C C . ALA A 1 93 ? 6.245 -8.277 -18.663 1.00 87.12 93 ALA A C 1
ATOM 695 O O . ALA A 1 93 ? 7.463 -8.403 -18.554 1.00 87.12 93 ALA A O 1
ATOM 696 N N . LEU A 1 94 ? 5.550 -7.490 -17.830 1.00 89.00 94 LEU A N 1
ATOM 697 C CA . LEU A 1 94 ? 6.180 -6.794 -16.707 1.00 89.00 94 LEU A CA 1
ATOM 698 C C . LEU A 1 94 ? 6.756 -7.779 -15.680 1.00 89.00 94 LEU A C 1
ATOM 700 O O . LEU A 1 94 ? 7.869 -7.576 -15.200 1.00 89.00 94 LEU A O 1
ATOM 704 N N . ALA A 1 95 ? 6.008 -8.827 -15.327 1.00 90.56 95 ALA A N 1
ATOM 705 C CA . ALA A 1 95 ? 6.455 -9.830 -14.365 1.00 90.56 95 ALA A CA 1
ATOM 706 C C . ALA A 1 95 ? 7.706 -10.572 -14.860 1.00 90.56 95 ALA A C 1
ATOM 708 O O . ALA A 1 95 ? 8.654 -10.740 -14.095 1.00 90.56 95 ALA A O 1
ATOM 709 N N . GLU A 1 96 ? 7.742 -10.943 -16.141 1.00 91.88 96 GLU A N 1
ATOM 710 C CA . GLU A 1 96 ? 8.913 -11.545 -16.784 1.00 91.88 96 GLU A CA 1
ATOM 711 C C . GLU A 1 96 ? 10.115 -10.592 -16.774 1.00 91.88 96 GLU A C 1
ATOM 713 O O . GLU A 1 96 ? 11.220 -10.977 -16.388 1.00 91.88 96 GLU A O 1
ATOM 718 N N . GLN A 1 97 ? 9.893 -9.316 -17.102 1.00 90.06 97 GLN A N 1
ATOM 719 C CA . GLN A 1 97 ? 10.946 -8.306 -17.067 1.00 90.06 97 GLN A CA 1
ATOM 720 C C . GLN A 1 97 ? 11.514 -8.107 -15.653 1.00 90.06 97 GLN A C 1
ATOM 722 O O . GLN A 1 97 ? 12.724 -7.951 -15.507 1.00 90.06 97 GLN A O 1
ATOM 727 N N . ILE A 1 98 ? 10.667 -8.128 -14.617 1.00 93.06 98 ILE A N 1
ATOM 728 C CA . ILE A 1 98 ? 11.095 -8.037 -13.213 1.00 93.06 98 ILE A CA 1
ATOM 729 C C . ILE A 1 98 ? 11.869 -9.289 -12.797 1.00 93.06 98 ILE A C 1
ATOM 731 O O . ILE A 1 98 ? 12.909 -9.162 -12.153 1.00 93.06 98 ILE A O 1
ATOM 735 N N . ALA A 1 99 ? 11.399 -10.480 -13.177 1.00 92.38 99 ALA A N 1
ATOM 736 C CA . ALA A 1 99 ? 12.077 -11.738 -12.872 1.00 92.38 99 ALA A CA 1
ATOM 737 C C . ALA A 1 99 ? 13.492 -11.773 -13.470 1.00 92.38 99 ALA A C 1
ATOM 739 O O . ALA A 1 99 ? 14.439 -12.165 -12.791 1.00 92.38 99 ALA A O 1
ATOM 740 N N . GLY A 1 100 ? 13.657 -11.264 -14.695 1.00 91.19 100 GLY A N 1
ATOM 741 C CA . GLY A 1 100 ? 14.959 -11.174 -15.352 1.00 91.19 100 GLY A CA 1
ATOM 742 C C . GLY A 1 100 ? 15.983 -10.305 -14.612 1.00 91.19 100 GLY A C 1
ATOM 743 O O . GLY A 1 100 ? 17.177 -10.549 -14.742 1.00 91.19 100 GLY A O 1
ATOM 744 N N . LEU A 1 101 ? 15.560 -9.324 -13.801 1.00 91.81 101 LEU A N 1
ATOM 745 C CA . LEU A 1 101 ? 16.479 -8.420 -13.090 1.00 91.81 101 LEU A CA 1
ATOM 746 C C . LEU A 1 101 ? 17.370 -9.130 -12.068 1.00 91.81 101 LEU A C 1
ATOM 748 O O . LEU A 1 101 ? 18.475 -8.658 -11.816 1.00 91.81 101 LEU A O 1
ATOM 752 N N . VAL A 1 102 ? 16.913 -10.240 -11.487 1.00 89.75 102 VAL A N 1
ATOM 753 C CA . VAL A 1 102 ? 17.684 -10.988 -10.479 1.00 89.75 102 VAL A CA 1
ATOM 754 C C . VAL A 1 102 ? 18.939 -11.613 -11.093 1.00 89.75 102 VAL A C 1
ATOM 756 O O . VAL A 1 102 ? 19.990 -11.642 -10.460 1.00 89.75 102 VAL A O 1
ATOM 759 N N . GLU A 1 103 ? 18.846 -12.024 -12.356 1.00 90.50 103 GLU A N 1
ATOM 760 C CA . GLU A 1 103 ? 19.927 -12.675 -13.101 1.00 90.50 103 GLU A CA 1
ATOM 761 C C . GLU A 1 103 ? 20.869 -11.668 -13.788 1.00 90.50 103 GLU A C 1
ATOM 763 O O . GLU A 1 103 ? 21.901 -12.040 -14.355 1.00 90.50 103 GLU A O 1
ATOM 768 N N . LEU A 1 104 ? 20.536 -10.370 -13.779 1.00 90.75 104 LEU A N 1
ATOM 769 C CA . LEU A 1 104 ? 21.339 -9.365 -14.468 1.00 90.75 104 LEU A CA 1
ATOM 770 C C . LEU A 1 104 ? 22.676 -9.117 -13.742 1.00 90.75 104 LEU A C 1
ATOM 772 O O . LEU A 1 104 ? 22.702 -8.846 -12.539 1.00 90.75 104 LEU A O 1
ATOM 776 N N . PRO A 1 105 ? 23.802 -9.045 -14.481 1.00 92.31 105 PRO A N 1
ATOM 777 C CA . PRO A 1 105 ? 25.076 -8.649 -13.900 1.00 92.31 105 PRO A CA 1
ATOM 778 C C . PRO A 1 105 ? 25.009 -7.249 -13.262 1.00 92.31 105 PRO A C 1
ATOM 780 O O . PRO A 1 105 ? 24.394 -6.339 -13.834 1.00 92.31 105 PRO A O 1
ATOM 783 N N . PRO A 1 106 ? 25.733 -6.989 -12.156 1.00 89.06 106 PRO A N 1
ATOM 784 C CA . PRO A 1 106 ? 25.684 -5.705 -11.449 1.00 89.06 106 PRO A CA 1
ATOM 785 C C . PRO A 1 106 ? 25.979 -4.478 -12.325 1.00 89.06 106 PRO A C 1
ATOM 787 O O . PRO A 1 106 ? 25.409 -3.407 -12.128 1.00 89.06 106 PRO A O 1
ATOM 790 N N . ALA A 1 107 ? 26.855 -4.615 -13.326 1.00 90.62 107 ALA A N 1
ATOM 791 C CA . ALA A 1 107 ? 27.154 -3.540 -14.272 1.00 90.62 107 ALA A CA 1
ATOM 792 C C . ALA A 1 107 ? 25.940 -3.160 -15.140 1.00 90.62 107 ALA A C 1
ATOM 794 O O . ALA A 1 107 ? 25.699 -1.974 -15.377 1.00 90.62 107 ALA A O 1
ATOM 795 N N . ARG A 1 108 ? 25.156 -4.157 -15.571 1.00 91.81 108 ARG A N 1
ATOM 796 C CA . ARG A 1 108 ? 23.918 -3.967 -16.337 1.00 91.81 108 ARG A CA 1
ATOM 797 C C . ARG A 1 108 ? 22.820 -3.372 -15.461 1.00 91.81 108 ARG A C 1
ATOM 799 O O . ARG A 1 108 ? 22.175 -2.429 -15.902 1.00 91.81 108 ARG A O 1
ATOM 806 N N . LEU A 1 109 ? 22.680 -3.834 -14.215 1.00 92.75 109 LEU A N 1
ATOM 807 C CA . LEU A 1 109 ? 21.753 -3.234 -13.245 1.00 92.75 109 LEU A CA 1
ATOM 808 C C . LEU A 1 109 ? 22.053 -1.750 -13.028 1.00 92.75 109 LEU A C 1
ATOM 810 O O . LEU A 1 109 ? 21.156 -0.922 -13.122 1.00 92.75 109 LEU A O 1
ATOM 814 N N . ARG A 1 110 ? 23.324 -1.377 -12.846 1.00 91.06 110 ARG A N 1
ATOM 815 C CA . ARG A 1 110 ? 23.712 0.038 -12.738 1.00 91.06 110 ARG A CA 1
ATOM 816 C C . ARG A 1 110 ? 23.373 0.840 -13.997 1.00 91.06 110 ARG A C 1
ATOM 818 O O . ARG A 1 110 ? 22.951 1.987 -13.889 1.00 91.06 110 ARG A O 1
ATOM 825 N N . ALA A 1 111 ? 23.561 0.272 -15.188 1.00 91.12 111 ALA A N 1
ATOM 826 C CA . ALA A 1 111 ? 23.208 0.946 -16.436 1.00 91.12 111 ALA A CA 1
ATOM 827 C C . ALA A 1 111 ? 21.689 1.156 -16.569 1.00 91.12 111 ALA A C 1
ATOM 829 O O . ALA A 1 111 ? 21.251 2.266 -16.872 1.00 91.12 111 ALA A O 1
ATOM 830 N N . GLU A 1 112 ? 20.895 0.123 -16.279 1.00 90.88 112 GLU A N 1
ATOM 831 C CA . GLU A 1 112 ? 19.430 0.193 -16.288 1.00 90.88 112 GLU A CA 1
ATOM 832 C C . GLU A 1 112 ? 18.891 1.165 -15.240 1.00 90.88 112 GLU A C 1
ATOM 834 O O . GLU A 1 112 ? 18.022 1.984 -15.543 1.00 90.88 112 GLU A O 1
ATOM 839 N N . TRP A 1 113 ? 19.470 1.158 -14.040 1.00 92.75 113 TRP A N 1
ATOM 840 C CA . TRP A 1 113 ? 19.119 2.101 -12.989 1.00 92.75 113 TRP A CA 1
ATOM 841 C C . TRP A 1 113 ? 19.322 3.549 -13.451 1.00 92.75 113 TRP A C 1
ATOM 843 O O . TRP A 1 113 ? 18.386 4.341 -13.402 1.00 92.75 113 TRP A O 1
ATOM 853 N N . ARG A 1 114 ? 20.492 3.894 -14.015 1.00 91.06 114 ARG A N 1
ATOM 854 C CA . ARG A 1 114 ? 20.736 5.254 -14.549 1.00 91.06 114 ARG A CA 1
ATOM 855 C C . ARG A 1 114 ? 19.773 5.623 -15.673 1.00 91.06 114 ARG A C 1
ATOM 857 O O . ARG A 1 114 ? 19.368 6.777 -15.787 1.00 91.06 114 ARG A O 1
ATOM 864 N N . ARG A 1 115 ? 19.413 4.655 -16.522 1.00 90.56 115 ARG A N 1
ATOM 865 C CA . ARG A 1 115 ? 18.484 4.872 -17.638 1.00 90.56 115 ARG A CA 1
ATOM 866 C C . ARG A 1 115 ? 17.091 5.262 -17.145 1.00 90.56 115 ARG A C 1
ATOM 868 O O . ARG A 1 115 ? 16.458 6.110 -17.781 1.00 90.56 115 ARG A O 1
ATOM 875 N N . LEU A 1 116 ? 16.626 4.638 -16.062 1.00 88.12 116 LEU A N 1
ATOM 876 C CA . LEU A 1 116 ? 15.312 4.877 -15.460 1.00 88.12 116 LEU A CA 1
ATOM 877 C C . LEU A 1 116 ? 15.306 6.095 -14.526 1.00 88.12 116 LEU A C 1
ATOM 879 O O . LEU A 1 116 ? 14.367 6.885 -14.567 1.00 88.12 116 LEU A O 1
ATOM 883 N N . HIS A 1 117 ? 16.374 6.302 -13.757 1.00 86.56 117 HIS A N 1
ATOM 884 C CA . HIS A 1 117 ? 16.498 7.352 -12.742 1.00 86.56 117 HIS A CA 1
ATOM 885 C C . HIS A 1 117 ? 17.384 8.517 -13.214 1.00 86.56 117 HIS A C 1
ATOM 887 O O . HIS A 1 117 ? 18.281 8.959 -12.504 1.00 86.56 117 HIS A O 1
ATOM 893 N N . ARG A 1 118 ? 17.133 9.038 -14.425 1.00 80.25 118 ARG A N 1
ATOM 894 C CA . ARG A 1 118 ? 18.016 10.006 -15.121 1.00 80.25 118 ARG A CA 1
ATOM 895 C C . ARG A 1 118 ? 18.379 11.273 -14.333 1.00 80.25 118 ARG A C 1
ATOM 897 O O . ARG A 1 118 ? 19.377 11.906 -14.653 1.00 80.25 118 ARG A O 1
ATOM 904 N N . SER A 1 119 ? 17.570 11.659 -13.350 1.00 78.19 119 SER A N 1
ATOM 905 C CA . SER A 1 119 ? 17.757 12.878 -12.550 1.00 78.19 119 SER A CA 1
ATOM 906 C C . SER A 1 119 ? 18.351 12.621 -11.162 1.00 78.19 119 SER A C 1
ATOM 908 O O . SER A 1 119 ? 18.471 13.562 -10.385 1.00 78.19 119 SER A O 1
ATOM 910 N N . GLN A 1 120 ? 18.682 11.372 -10.824 1.00 84.62 120 GLN A N 1
ATOM 911 C CA . GLN A 1 120 ? 19.195 11.005 -9.504 1.00 84.62 120 GLN A CA 1
ATOM 912 C C . GLN A 1 120 ? 20.649 10.522 -9.599 1.00 84.62 120 GLN A C 1
ATOM 914 O O . GLN A 1 120 ? 20.992 9.791 -10.536 1.00 84.62 120 GLN A O 1
ATOM 919 N N . PRO A 1 121 ? 21.518 10.911 -8.647 1.00 86.50 121 PRO A N 1
ATOM 920 C CA . PRO A 1 121 ? 22.868 10.369 -8.574 1.00 86.50 121 PRO A CA 1
ATOM 921 C C . PRO A 1 121 ? 22.817 8.864 -8.285 1.00 86.50 121 PRO A C 1
ATOM 923 O O . PRO A 1 121 ? 21.905 8.384 -7.613 1.00 86.50 121 PRO A O 1
ATOM 926 N N . MET A 1 122 ? 23.802 8.118 -8.793 1.00 83.88 122 MET A N 1
ATOM 927 C CA . MET A 1 122 ? 23.923 6.687 -8.500 1.00 83.88 122 MET A CA 1
ATOM 928 C C . MET A 1 122 ? 24.097 6.488 -6.985 1.00 83.88 122 MET A C 1
ATOM 930 O O . MET A 1 122 ? 25.034 7.064 -6.432 1.00 83.88 122 MET A O 1
ATOM 934 N N . PRO A 1 123 ? 23.260 5.672 -6.319 1.00 84.25 123 PRO A N 1
ATOM 935 C CA . PRO A 1 123 ? 23.409 5.400 -4.899 1.00 84.25 123 PRO A CA 1
ATOM 936 C C . PRO A 1 123 ? 24.717 4.655 -4.627 1.00 84.25 123 PRO A C 1
ATOM 938 O O . PRO A 1 123 ? 25.009 3.633 -5.256 1.00 84.25 123 PRO A O 1
ATOM 941 N N . GLU A 1 124 ? 25.499 5.153 -3.675 1.00 84.81 124 GLU A N 1
ATOM 942 C CA . GLU A 1 124 ? 26.717 4.489 -3.216 1.00 84.81 124 GLU A CA 1
ATOM 943 C C . GLU A 1 124 ? 26.367 3.310 -2.294 1.00 84.81 124 GLU A C 1
ATOM 945 O O . GLU A 1 124 ? 25.405 3.362 -1.530 1.00 84.81 124 GLU A O 1
ATOM 950 N N . GLY A 1 125 ? 27.120 2.211 -2.388 1.00 83.50 125 GLY A N 1
ATOM 951 C CA . GLY A 1 125 ? 26.956 1.051 -1.498 1.00 83.50 125 GLY A CA 1
ATOM 952 C C . GLY A 1 125 ? 25.689 0.208 -1.705 1.00 83.50 125 GLY A C 1
ATOM 953 O O . GLY A 1 125 ? 25.438 -0.712 -0.929 1.00 83.50 125 GLY A O 1
ATOM 954 N N . MET A 1 126 ? 24.888 0.471 -2.741 1.00 86.94 126 MET A N 1
ATOM 955 C CA . MET A 1 126 ? 23.681 -0.313 -3.011 1.00 86.94 126 MET A CA 1
ATOM 956 C C . MET A 1 126 ? 24.031 -1.717 -3.531 1.00 86.94 126 MET A C 1
ATOM 958 O O . MET A 1 126 ? 24.761 -1.867 -4.516 1.00 86.94 126 MET A O 1
ATOM 962 N N . SER A 1 127 ? 23.485 -2.754 -2.888 1.00 90.44 127 SER A N 1
ATOM 963 C CA . SER A 1 127 ? 23.632 -4.139 -3.345 1.00 90.44 127 SER A CA 1
ATOM 964 C C . SER A 1 127 ? 22.941 -4.361 -4.697 1.00 90.44 127 SER A C 1
ATOM 966 O O . SER A 1 127 ? 22.036 -3.618 -5.087 1.00 90.44 127 SER A O 1
ATOM 968 N N . SER A 1 128 ? 23.342 -5.408 -5.424 1.00 89.06 128 SER A N 1
ATOM 969 C CA . SER A 1 128 ? 22.687 -5.798 -6.681 1.00 89.06 128 SER A CA 1
ATOM 970 C C . SER A 1 128 ? 21.200 -6.110 -6.490 1.00 89.06 128 SER A C 1
ATOM 972 O O . SER A 1 128 ? 20.390 -5.680 -7.304 1.00 89.06 128 SER A O 1
ATOM 974 N N . ASP A 1 129 ? 20.832 -6.781 -5.395 1.00 90.31 129 ASP A N 1
ATOM 975 C CA . ASP A 1 129 ? 19.431 -7.062 -5.048 1.00 90.31 129 ASP A CA 1
ATOM 976 C C . ASP A 1 129 ? 18.628 -5.766 -4.847 1.00 90.31 129 ASP A C 1
ATOM 978 O O . ASP A 1 129 ? 17.544 -5.611 -5.410 1.00 90.31 129 ASP A O 1
ATOM 982 N N . LEU A 1 130 ? 19.180 -4.780 -4.131 1.00 91.12 130 LEU A N 1
ATOM 983 C CA . LEU A 1 130 ? 18.488 -3.511 -3.906 1.00 91.12 130 LEU A CA 1
ATOM 984 C C . LEU A 1 130 ? 18.380 -2.676 -5.198 1.00 91.12 130 LEU A C 1
ATOM 986 O O . LEU A 1 130 ? 17.341 -2.058 -5.451 1.00 91.12 130 LEU A O 1
ATOM 990 N N . LEU A 1 131 ? 19.393 -2.732 -6.073 1.00 91.81 131 LEU A N 1
ATOM 991 C CA . LEU A 1 131 ? 19.318 -2.161 -7.422 1.00 91.81 131 LEU A CA 1
ATOM 992 C C . LEU A 1 131 ? 18.210 -2.827 -8.247 1.00 91.81 131 LEU A C 1
ATOM 994 O O . LEU A 1 131 ? 17.375 -2.121 -8.810 1.00 91.81 131 LEU A O 1
ATOM 998 N N . ALA A 1 132 ? 18.149 -4.160 -8.275 1.00 93.31 132 ALA A N 1
ATOM 999 C CA . ALA A 1 132 ? 17.105 -4.898 -8.982 1.00 93.31 132 ALA A CA 1
ATOM 1000 C C . ALA A 1 132 ? 15.702 -4.530 -8.468 1.00 93.31 132 ALA A C 1
ATOM 1002 O O . ALA A 1 132 ? 14.808 -4.261 -9.269 1.00 93.31 132 ALA A O 1
ATOM 1003 N N . ARG A 1 133 ? 15.514 -4.412 -7.146 1.00 93.69 133 ARG A N 1
ATOM 1004 C CA . ARG A 1 133 ? 14.238 -3.988 -6.538 1.00 93.69 133 ARG A CA 1
ATOM 1005 C C . ARG A 1 133 ? 13.845 -2.562 -6.905 1.00 93.69 133 ARG A C 1
ATOM 1007 O O . ARG A 1 133 ? 12.679 -2.314 -7.199 1.00 93.69 133 ARG A O 1
ATOM 1014 N N . SER A 1 134 ? 14.794 -1.627 -6.906 1.00 92.00 134 SER A N 1
ATOM 1015 C CA . SER A 1 134 ? 14.505 -0.237 -7.286 1.00 92.00 134 SER A CA 1
ATOM 1016 C C . SER A 1 134 ? 14.126 -0.109 -8.767 1.00 92.00 134 SER A C 1
ATOM 1018 O O . SER A 1 134 ? 13.163 0.584 -9.097 1.00 92.00 134 SER A O 1
ATOM 1020 N N . ILE A 1 135 ? 14.801 -0.855 -9.649 1.00 92.94 135 ILE A N 1
ATOM 1021 C CA . ILE A 1 135 ? 14.457 -0.948 -11.075 1.00 92.94 135 ILE A CA 1
ATOM 1022 C C . ILE A 1 135 ? 13.072 -1.578 -11.249 1.00 92.94 135 ILE A C 1
ATOM 1024 O O . ILE A 1 135 ? 12.252 -1.043 -11.994 1.00 92.94 135 ILE A O 1
ATOM 1028 N N . ALA A 1 136 ? 12.787 -2.679 -10.545 1.00 94.12 136 ALA A N 1
ATOM 1029 C CA . ALA A 1 136 ? 11.484 -3.338 -10.578 1.00 94.12 136 ALA A CA 1
ATOM 1030 C C . ALA A 1 136 ? 10.365 -2.370 -10.180 1.00 94.12 136 ALA A C 1
ATOM 1032 O O . ALA A 1 136 ? 9.385 -2.231 -10.909 1.00 94.12 136 ALA A O 1
ATOM 1033 N N . TRP A 1 137 ? 10.554 -1.631 -9.086 1.00 90.75 137 TRP A N 1
ATOM 1034 C CA . TRP A 1 137 ? 9.604 -0.621 -8.633 1.00 90.75 137 TRP A CA 1
ATOM 1035 C C . TRP A 1 137 ? 9.368 0.472 -9.686 1.00 90.75 137 TRP A C 1
ATOM 1037 O O . TRP A 1 137 ? 8.220 0.801 -9.980 1.00 90.75 137 TRP A O 1
ATOM 1047 N N . ALA A 1 138 ? 10.423 0.983 -10.327 1.00 89.81 138 ALA A N 1
ATOM 1048 C CA . ALA A 1 138 ? 10.296 1.997 -11.375 1.00 89.81 138 ALA A CA 1
ATOM 1049 C C . ALA A 1 138 ? 9.555 1.474 -12.623 1.00 89.81 138 ALA A C 1
ATOM 1051 O O . ALA A 1 138 ? 8.751 2.192 -13.225 1.00 89.81 138 ALA A O 1
ATOM 1052 N N . LEU A 1 139 ? 9.790 0.214 -13.010 1.00 90.31 139 LEU A N 1
ATOM 1053 C CA . LEU A 1 139 ? 9.044 -0.443 -14.088 1.00 90.31 139 LEU A CA 1
ATOM 1054 C C . LEU A 1 139 ? 7.564 -0.612 -13.718 1.00 90.31 139 LEU A C 1
ATOM 1056 O O . LEU A 1 139 ? 6.689 -0.349 -14.546 1.00 90.31 139 LEU A O 1
ATOM 1060 N N . GLN A 1 140 ? 7.284 -0.987 -12.468 1.00 90.44 140 GLN A N 1
ATOM 1061 C CA . GLN A 1 140 ? 5.925 -1.123 -11.948 1.00 90.44 140 GLN A CA 1
ATOM 1062 C C . GLN A 1 140 ? 5.185 0.210 -11.927 1.00 90.44 140 GLN A C 1
ATOM 1064 O O . GLN A 1 140 ? 4.079 0.272 -12.453 1.00 90.44 140 GLN A O 1
ATOM 1069 N N . GLU A 1 141 ? 5.779 1.284 -11.403 1.00 90.62 141 GLU A N 1
ATOM 1070 C CA . GLU A 1 141 ? 5.140 2.606 -11.406 1.00 90.62 141 GLU A CA 1
ATOM 1071 C C . GLU A 1 141 ? 4.836 3.100 -12.822 1.00 90.62 141 GLU A C 1
ATOM 1073 O O . GLU A 1 141 ? 3.788 3.701 -13.060 1.00 90.62 141 GLU A O 1
ATOM 1078 N N . LYS A 1 142 ? 5.722 2.825 -13.786 1.00 85.75 142 LYS A N 1
ATOM 1079 C CA . LYS A 1 142 ? 5.502 3.218 -15.180 1.00 85.75 142 LYS A CA 1
ATOM 1080 C C . LYS A 1 142 ? 4.327 2.472 -15.821 1.00 85.75 142 LYS A C 1
ATOM 1082 O O . LYS A 1 142 ? 3.614 3.063 -16.628 1.00 85.75 142 LYS A O 1
ATOM 1087 N N . ALA A 1 143 ? 4.140 1.195 -15.487 1.00 85.19 143 ALA A N 1
ATOM 1088 C CA . ALA A 1 143 ? 3.086 0.353 -16.053 1.00 85.19 143 ALA A CA 1
ATOM 1089 C C . ALA A 1 143 ? 1.737 0.498 -15.324 1.00 85.19 143 ALA A C 1
ATOM 1091 O O . ALA A 1 143 ? 0.687 0.536 -15.960 1.00 85.19 143 ALA A O 1
ATOM 1092 N N . LEU A 1 144 ? 1.762 0.582 -13.993 1.00 83.81 144 LEU A N 1
ATOM 1093 C CA . LEU A 1 144 ? 0.57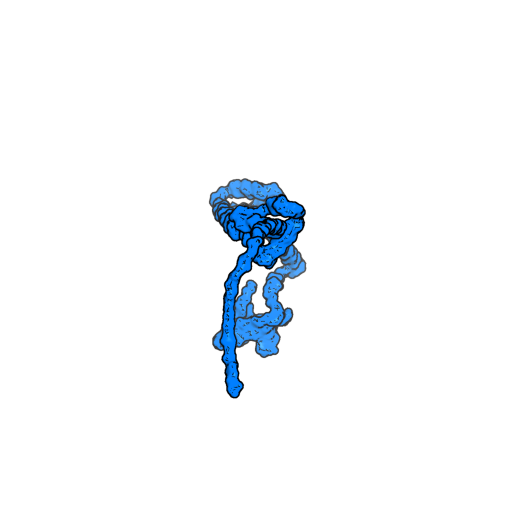8 0.564 -13.126 1.00 83.81 144 LEU A CA 1
ATOM 1094 C C . LEU A 1 144 ? 0.144 1.954 -12.652 1.00 83.81 144 LEU A C 1
ATOM 1096 O O . LEU A 1 144 ? -0.940 2.105 -12.085 1.00 83.81 144 LEU A O 1
ATOM 1100 N N . GLY A 1 145 ? 0.977 2.965 -12.888 1.00 83.38 145 GLY A N 1
ATOM 1101 C CA . GLY A 1 145 ? 0.863 4.261 -12.242 1.00 83.38 145 GLY A CA 1
ATOM 1102 C C . GLY A 1 145 ? 1.478 4.249 -10.841 1.00 83.38 145 GLY A C 1
ATOM 1103 O O . GLY A 1 145 ? 1.576 3.218 -10.174 1.00 83.38 145 GLY A O 1
ATOM 1104 N N . GLY A 1 146 ? 1.904 5.427 -10.391 1.00 84.75 146 GLY A N 1
ATOM 1105 C CA . GLY A 1 146 ? 2.387 5.621 -9.027 1.00 84.75 146 GLY A CA 1
ATOM 1106 C C . GLY A 1 146 ? 1.256 5.655 -7.995 1.00 84.75 146 GLY A C 1
ATOM 1107 O O . GLY A 1 146 ? 0.070 5.484 -8.296 1.00 84.75 146 GLY A O 1
ATOM 1108 N N . LEU A 1 147 ? 1.620 5.939 -6.745 1.00 84.56 147 LEU A N 1
ATOM 1109 C CA . LEU A 1 147 ? 0.652 6.073 -5.654 1.00 84.56 147 LEU A CA 1
ATOM 1110 C C . LEU A 1 147 ? -0.425 7.138 -5.961 1.00 84.56 147 LEU A C 1
ATOM 1112 O O . LEU A 1 147 ? -0.072 8.277 -6.286 1.00 84.56 147 LEU A O 1
ATOM 1116 N N . PRO A 1 148 ? -1.728 6.825 -5.785 1.00 85.75 148 PRO A N 1
ATOM 1117 C CA . PRO A 1 148 ? -2.801 7.796 -5.968 1.00 85.75 148 PRO A CA 1
ATOM 1118 C C . PRO A 1 148 ? -2.596 9.055 -5.110 1.00 85.75 148 PRO A C 1
ATOM 1120 O O . PRO A 1 148 ? -2.123 8.937 -3.975 1.00 85.75 148 PRO A O 1
ATOM 1123 N N . PRO A 1 149 ? -3.038 10.247 -5.558 1.00 81.88 149 PRO A N 1
ATOM 1124 C CA . PRO A 1 149 ? -2.844 11.492 -4.812 1.00 81.88 149 PRO A CA 1
ATOM 1125 C C . PRO A 1 149 ? -3.364 11.440 -3.371 1.00 81.88 149 PRO A C 1
ATOM 1127 O O . PRO A 1 149 ? -2.740 11.989 -2.471 1.00 81.88 149 PRO A O 1
ATOM 1130 N N . ALA A 1 150 ? -4.481 10.747 -3.133 1.00 79.31 150 ALA A N 1
ATOM 1131 C CA . ALA A 1 1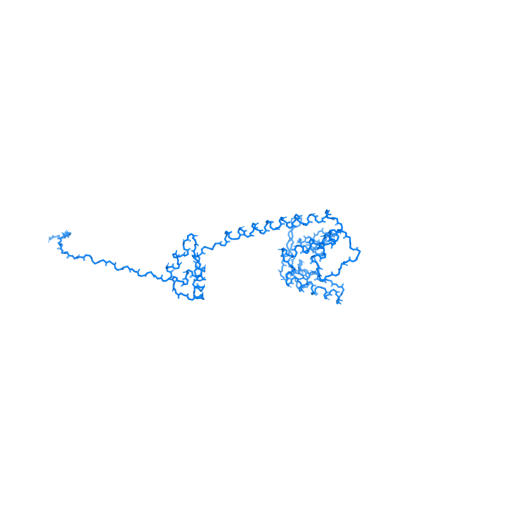50 ? -5.025 10.551 -1.790 1.00 79.31 150 ALA A CA 1
ATOM 1132 C C . ALA A 1 150 ? -4.096 9.711 -0.895 1.00 79.31 150 ALA A C 1
ATOM 1134 O O . ALA A 1 150 ? -3.894 10.052 0.264 1.00 79.31 150 ALA A O 1
ATOM 1135 N N . ARG A 1 151 ? -3.488 8.651 -1.445 1.00 83.75 151 ARG A N 1
ATOM 1136 C CA . ARG A 1 151 ? -2.529 7.798 -0.725 1.00 83.75 151 ARG A CA 1
ATOM 1137 C C . ARG A 1 151 ? -1.240 8.551 -0.418 1.00 83.75 151 ARG A C 1
ATOM 1139 O O . ARG A 1 151 ? -0.722 8.406 0.679 1.00 83.75 151 ARG A O 1
ATOM 1146 N N . ARG A 1 152 ? -0.759 9.386 -1.346 1.00 88.38 152 ARG A N 1
ATOM 1147 C CA . ARG A 1 152 ? 0.412 10.244 -1.111 1.00 88.38 152 ARG A CA 1
ATOM 1148 C C . ARG A 1 152 ? 0.159 11.241 0.021 1.00 88.38 152 ARG A C 1
ATOM 1150 O O . ARG A 1 152 ? 0.923 11.261 0.972 1.00 88.38 152 ARG A O 1
ATOM 1157 N N . ARG A 1 153 ? -0.971 11.958 -0.017 1.00 86.25 153 ARG A N 1
ATOM 1158 C CA . ARG A 1 153 ? -1.369 12.878 1.066 1.00 86.25 153 ARG A CA 1
ATOM 1159 C C . ARG A 1 153 ? -1.482 12.188 2.423 1.00 86.25 153 ARG A C 1
ATOM 1161 O O . ARG A 1 153 ? -1.147 12.793 3.435 1.00 86.25 153 ARG A O 1
ATOM 1168 N N . GLU A 1 154 ? -1.970 10.950 2.446 1.00 86.19 154 GLU A N 1
ATOM 1169 C CA . GLU A 1 154 ? -2.063 10.176 3.684 1.00 86.19 154 GLU A CA 1
ATOM 1170 C C . GLU A 1 154 ? -0.682 9.801 4.227 1.00 86.19 154 GLU A C 1
ATOM 1172 O O . GLU A 1 154 ? -0.435 9.958 5.418 1.00 86.19 154 GLU A O 1
ATOM 1177 N N . LEU A 1 155 ? 0.249 9.387 3.361 1.00 90.94 155 LEU A N 1
ATOM 1178 C CA . LEU A 1 155 ? 1.639 9.160 3.761 1.00 90.94 155 LEU A CA 1
ATOM 1179 C C . LEU A 1 155 ? 2.296 10.448 4.273 1.00 90.94 155 LEU A C 1
ATOM 1181 O O .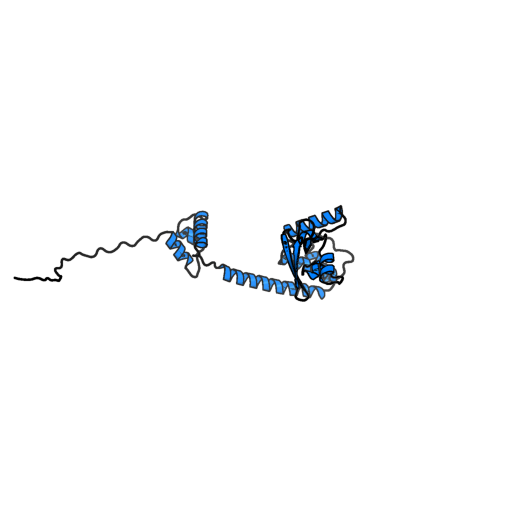 LEU A 1 155 ? 2.939 10.414 5.314 1.00 90.94 155 LEU A O 1
ATOM 1185 N N . ASP A 1 156 ? 2.073 11.586 3.610 1.00 91.19 156 ASP A N 1
ATOM 1186 C CA . ASP A 1 156 ? 2.603 12.886 4.046 1.00 91.19 156 ASP A CA 1
ATOM 1187 C C . ASP A 1 156 ? 2.017 13.323 5.400 1.00 91.19 156 ASP A C 1
ATOM 1189 O O . ASP A 1 156 ? 2.686 13.961 6.214 1.00 91.19 156 ASP A O 1
ATOM 1193 N N . ARG A 1 157 ? 0.744 13.001 5.661 1.00 90.69 157 ARG A N 1
ATOM 1194 C CA . ARG A 1 157 ? 0.110 13.222 6.966 1.00 90.69 157 ARG A CA 1
ATOM 1195 C C . ARG A 1 157 ? 0.761 12.352 8.041 1.00 90.69 157 ARG A C 1
ATOM 1197 O O . ARG A 1 157 ? 1.124 12.883 9.085 1.00 90.69 157 ARG A O 1
ATOM 1204 N N . LEU A 1 158 ? 0.899 11.050 7.791 1.00 89.19 158 LEU A N 1
ATOM 1205 C CA . LEU A 1 158 ? 1.498 10.107 8.738 1.00 89.19 158 LEU A CA 1
ATOM 1206 C C . LEU A 1 158 ? 2.965 10.451 9.025 1.00 89.19 158 LEU A C 1
ATOM 1208 O O . LEU A 1 158 ? 3.380 10.433 10.178 1.00 89.19 158 LEU A O 1
ATOM 1212 N N . ALA A 1 159 ? 3.730 10.836 8.001 1.00 91.75 159 ALA A N 1
ATOM 1213 C CA . ALA A 1 159 ? 5.117 11.266 8.152 1.00 91.75 159 ALA A CA 1
ATOM 1214 C C . ALA A 1 159 ? 5.240 12.516 9.038 1.00 91.75 159 ALA A C 1
ATOM 1216 O O . ALA A 1 159 ? 6.101 12.557 9.914 1.00 91.75 159 ALA A O 1
ATOM 1217 N N . ARG A 1 160 ? 4.356 13.510 8.858 1.00 90.12 160 ARG A N 1
ATOM 1218 C CA . ARG A 1 160 ? 4.305 14.694 9.734 1.00 90.12 160 ARG A CA 1
ATOM 1219 C C . ARG A 1 160 ? 3.952 14.331 11.170 1.00 90.12 160 ARG A C 1
ATOM 1221 O O . ARG A 1 160 ? 4.638 14.766 12.083 1.00 90.12 160 ARG A O 1
ATOM 1228 N N . GLN A 1 161 ? 2.940 13.488 11.363 1.00 83.12 161 GLN A N 1
ATOM 1229 C CA . GLN A 1 161 ? 2.550 13.039 12.697 1.00 83.12 161 GLN A CA 1
ATOM 1230 C C . GLN A 1 161 ? 3.701 12.322 13.416 1.00 83.12 161 GLN A C 1
ATOM 1232 O O . GLN A 1 161 ? 3.960 12.615 14.581 1.00 83.12 161 GLN A O 1
ATOM 1237 N N . LEU A 1 162 ? 4.411 11.426 12.727 1.00 88.62 162 LEU A N 1
ATOM 1238 C CA . LEU A 1 162 ? 5.574 10.740 13.288 1.00 88.62 162 LEU A CA 1
ATOM 1239 C C . LEU A 1 162 ? 6.677 11.729 13.677 1.00 88.62 162 LEU A C 1
ATOM 1241 O O . LEU A 1 162 ? 7.263 11.595 14.745 1.00 88.62 162 LEU A O 1
ATOM 1245 N N . ALA A 1 163 ? 6.942 12.735 12.840 1.00 89.12 163 ALA A N 1
ATOM 1246 C CA . ALA A 1 163 ? 7.938 13.760 13.140 1.00 89.12 163 ALA A CA 1
ATOM 1247 C C . ALA A 1 163 ? 7.553 14.630 14.353 1.00 89.12 163 ALA A C 1
ATOM 1249 O O . ALA A 1 163 ? 8.426 15.026 15.118 1.00 89.12 163 ALA A O 1
ATOM 1250 N N . GLU A 1 164 ? 6.263 14.921 14.533 1.00 87.50 164 GLU A N 1
ATOM 1251 C CA . GLU A 1 164 ? 5.759 15.778 15.614 1.00 87.50 164 GLU A CA 1
ATOM 1252 C C . GLU A 1 164 ? 5.584 15.033 16.944 1.00 87.50 164 GLU A C 1
ATOM 1254 O O . GLU A 1 164 ? 5.876 15.577 18.005 1.00 87.50 164 GLU A O 1
ATOM 1259 N N . THR A 1 165 ? 5.080 13.799 16.898 1.00 79.56 165 THR A N 1
ATOM 1260 C CA . THR A 1 165 ? 4.637 13.054 18.090 1.00 79.56 165 THR A CA 1
ATOM 1261 C C . THR A 1 165 ? 5.521 11.859 18.432 1.00 79.56 165 THR A C 1
ATOM 1263 O O . THR A 1 165 ? 5.398 11.307 19.521 1.00 79.56 165 THR A O 1
ATOM 1266 N N . GLY A 1 166 ? 6.406 11.442 17.521 1.00 82.94 166 GLY A N 1
ATOM 1267 C CA . GLY A 1 166 ? 7.189 10.212 17.656 1.00 82.94 166 GLY A CA 1
ATOM 1268 C C . GLY A 1 166 ? 6.372 8.928 17.479 1.00 82.94 166 GLY A C 1
ATOM 1269 O O . GLY A 1 166 ? 6.940 7.844 17.584 1.00 82.94 166 GLY A O 1
ATOM 1270 N N . ASP A 1 167 ? 5.071 9.035 17.187 1.00 76.25 167 ASP A N 1
ATOM 1271 C CA . ASP A 1 167 ? 4.155 7.902 17.078 1.00 76.25 167 ASP A CA 1
ATOM 1272 C C . ASP A 1 167 ? 3.306 7.955 15.793 1.00 76.25 167 ASP A C 1
ATOM 1274 O O . ASP A 1 167 ? 3.018 9.017 15.230 1.00 76.25 167 ASP A O 1
ATOM 1278 N N . LEU A 1 168 ? 2.898 6.780 15.315 1.00 71.25 168 LEU A N 1
ATOM 1279 C CA . LEU A 1 168 ? 2.057 6.589 14.137 1.00 71.25 168 LEU A CA 1
ATOM 1280 C C . LEU A 1 168 ? 0.698 6.025 14.559 1.00 71.25 168 LEU A C 1
ATOM 1282 O O . LEU A 1 168 ? 0.558 4.835 14.827 1.00 71.25 168 LEU A O 1
ATOM 1286 N N . ASP A 1 169 ? -0.344 6.854 14.506 1.00 67.56 169 ASP A N 1
ATOM 1287 C CA . ASP A 1 169 ? -1.727 6.425 14.761 1.00 67.56 169 ASP A CA 1
ATOM 1288 C C . ASP A 1 169 ? -2.320 5.741 13.515 1.00 67.56 169 ASP A C 1
ATOM 1290 O O . ASP A 1 169 ? -3.188 6.270 12.814 1.00 67.56 169 ASP A O 1
ATOM 1294 N N . LEU A 1 170 ? -1.802 4.547 13.211 1.00 65.56 170 LEU A N 1
ATOM 1295 C CA . LEU A 1 170 ? -2.325 3.667 12.161 1.00 65.56 170 LEU A CA 1
ATOM 1296 C C . LEU A 1 170 ? -3.697 3.081 12.542 1.00 65.56 170 LEU A C 1
ATOM 1298 O O . LEU A 1 170 ? -4.460 2.667 11.665 1.00 65.56 170 LEU A O 1
ATOM 1302 N N . GLU A 1 171 ? -4.030 3.061 13.837 1.00 59.62 171 GLU A N 1
ATOM 1303 C CA . GLU A 1 171 ? -5.271 2.487 14.362 1.00 59.62 171 GLU A CA 1
ATOM 1304 C C . GLU A 1 171 ? -6.502 3.346 14.053 1.00 59.62 171 GLU A C 1
ATOM 1306 O O . GLU A 1 171 ? -7.588 2.803 13.826 1.00 59.62 171 GLU A O 1
ATOM 1311 N N . ARG A 1 172 ? -6.358 4.676 13.938 1.00 56.59 172 ARG A N 1
ATOM 1312 C CA . ARG A 1 172 ? -7.461 5.574 13.546 1.00 56.59 172 ARG A CA 1
ATOM 1313 C C . ARG A 1 172 ? -8.097 5.212 12.206 1.00 56.59 172 ARG A C 1
ATOM 1315 O O . ARG A 1 172 ? -9.292 5.434 12.020 1.00 56.59 172 ARG A O 1
ATOM 1322 N N . GLN A 1 173 ? -7.348 4.597 11.288 1.00 53.88 173 GLN A N 1
ATOM 1323 C CA . GLN A 1 173 ? -7.898 4.119 10.014 1.00 53.88 173 GLN A CA 1
ATOM 1324 C C . GLN A 1 173 ? -8.856 2.922 10.166 1.00 53.88 173 GLN A C 1
ATOM 1326 O O . GLN A 1 173 ? -9.567 2.589 9.216 1.00 53.88 173 GLN A O 1
ATOM 1331 N N . ARG A 1 174 ? -8.905 2.279 11.341 1.00 57.22 174 ARG A N 1
ATOM 1332 C CA . ARG A 1 174 ? -9.725 1.088 11.616 1.00 57.22 174 ARG A CA 1
ATOM 1333 C C . ARG A 1 174 ? -10.684 1.252 12.796 1.00 57.22 174 ARG A C 1
ATOM 1335 O O . ARG A 1 174 ? -11.266 0.258 13.229 1.00 57.22 174 ARG A O 1
ATOM 1342 N N . GLN A 1 175 ? -10.878 2.467 13.314 1.00 66.19 175 GLN A N 1
ATOM 1343 C CA . GLN A 1 175 ? -11.798 2.679 14.432 1.00 66.19 175 GLN A CA 1
ATOM 1344 C C . GLN A 1 175 ? -13.233 2.330 14.020 1.00 66.19 175 GLN A C 1
ATOM 1346 O O . GLN A 1 175 ? -13.819 2.913 13.104 1.00 66.19 175 GLN A O 1
ATOM 1351 N N . LEU A 1 176 ? -13.784 1.323 14.695 1.00 74.75 176 LEU A N 1
ATOM 1352 C CA . LEU A 1 176 ? -15.175 0.919 14.557 1.00 74.75 176 LEU A CA 1
ATOM 1353 C C . LEU A 1 176 ? -16.062 2.095 14.968 1.00 74.75 176 LEU A C 1
ATOM 1355 O O . LEU A 1 176 ? -15.829 2.725 15.996 1.00 74.75 176 LEU A O 1
ATOM 1359 N N . LYS A 1 177 ? -17.089 2.396 14.170 1.00 81.12 177 LYS A N 1
ATOM 1360 C CA . LYS A 1 177 ? -18.023 3.477 14.501 1.00 81.12 177 LYS A CA 1
ATOM 1361 C C . LYS A 1 177 ? -18.770 3.143 15.792 1.00 81.12 177 LYS A C 1
ATOM 1363 O O . LYS A 1 177 ? -19.197 1.995 15.961 1.00 81.12 177 LYS A O 1
ATOM 1368 N N . ALA A 1 178 ? -18.989 4.137 16.649 1.00 85.94 178 ALA A N 1
ATOM 1369 C CA . ALA A 1 178 ? -19.885 3.989 17.788 1.00 85.94 178 ALA A CA 1
ATOM 1370 C C . ALA A 1 178 ? -21.262 3.474 17.333 1.00 85.94 178 ALA A C 1
ATOM 1372 O O . ALA A 1 178 ? -21.752 3.807 16.251 1.00 85.94 178 ALA A O 1
ATOM 1373 N N . GLY A 1 179 ? -21.845 2.584 18.131 1.00 88.19 179 GLY A N 1
ATOM 1374 C CA . GLY A 1 179 ? -23.042 1.817 17.796 1.00 88.19 179 GLY A CA 1
ATOM 1375 C C . GLY A 1 179 ? -22.778 0.504 17.046 1.00 88.19 179 GLY A C 1
ATOM 1376 O O . GLY A 1 179 ? -23.697 -0.303 16.911 1.00 88.19 179 GLY A O 1
ATOM 1377 N N . THR A 1 180 ? -21.548 0.231 16.592 1.00 90.75 180 THR A N 1
ATOM 1378 C CA . THR A 1 180 ? -21.208 -1.078 16.004 1.00 90.75 180 THR A CA 1
ATOM 1379 C C . THR A 1 180 ? -21.329 -2.171 17.067 1.00 90.75 180 THR A C 1
ATOM 1381 O O . THR A 1 180 ? -20.794 -2.028 18.162 1.00 90.75 180 THR A O 1
ATOM 1384 N N . ARG A 1 181 ? -22.004 -3.283 16.755 1.00 93.94 181 ARG A N 1
ATOM 1385 C CA . ARG A 1 181 ? -22.084 -4.455 17.640 1.00 93.94 181 ARG A CA 1
ATOM 1386 C C . ARG A 1 181 ? -21.140 -5.549 17.157 1.00 93.94 181 ARG A C 1
ATOM 1388 O O . ARG A 1 181 ? -21.301 -6.066 16.055 1.00 93.94 181 ARG A O 1
ATOM 1395 N N . LEU A 1 182 ? -20.173 -5.913 17.989 1.00 93.38 182 LEU A N 1
ATOM 1396 C CA . LEU A 1 182 ? -19.295 -7.059 17.785 1.00 93.38 182 LEU A CA 1
ATOM 1397 C C . LEU A 1 182 ? -19.957 -8.294 18.385 1.00 93.38 182 LEU A C 1
ATOM 1399 O O . LEU A 1 182 ? -20.275 -8.316 19.571 1.00 93.38 182 LEU A O 1
ATOM 1403 N N . VAL A 1 183 ? -20.170 -9.318 17.564 1.00 93.56 183 VAL A N 1
ATOM 1404 C CA . VAL A 1 183 ? -20.831 -10.559 17.978 1.00 93.56 183 VAL A CA 1
ATOM 1405 C C . VAL A 1 183 ? -19.834 -11.703 17.898 1.00 93.56 183 VAL A C 1
ATOM 1407 O O . VAL A 1 183 ? -19.199 -11.909 16.864 1.00 93.56 183 VAL A O 1
ATOM 1410 N N . ARG A 1 184 ? -19.700 -12.465 18.985 1.00 93.44 184 ARG A N 1
ATOM 1411 C CA . ARG A 1 184 ? -18.806 -13.622 19.051 1.00 93.44 184 ARG A CA 1
ATOM 1412 C C . ARG A 1 184 ? -19.488 -14.808 19.711 1.00 93.44 184 ARG A C 1
ATOM 1414 O O . ARG A 1 184 ? -20.000 -14.688 20.817 1.00 93.44 184 ARG A O 1
ATOM 1421 N N . GLN A 1 185 ? -19.438 -15.964 19.056 1.00 94.06 185 GLN A N 1
ATOM 1422 C CA . GLN A 1 185 ? -19.838 -17.232 19.658 1.00 94.06 185 GLN A CA 1
ATOM 1423 C C . GLN A 1 185 ? -18.628 -17.908 20.316 1.00 94.06 185 GLN A C 1
ATOM 1425 O O . GLN A 1 185 ? -17.554 -17.999 19.714 1.00 94.06 185 GLN A O 1
ATOM 1430 N N . TRP A 1 186 ? -18.800 -18.368 21.554 1.00 93.00 186 TRP A N 1
ATOM 1431 C CA . TRP A 1 186 ? -17.785 -19.075 22.331 1.00 93.00 186 TRP A CA 1
ATOM 1432 C C . TRP A 1 186 ? -18.449 -20.049 23.309 1.00 93.00 186 TRP A C 1
ATOM 1434 O O . TRP A 1 186 ? -19.370 -19.656 24.018 1.00 93.00 186 TRP A O 1
ATOM 1444 N N . HIS A 1 187 ? -18.009 -21.314 23.328 1.00 87.69 187 HIS A N 1
ATOM 1445 C CA . HIS A 1 187 ? -18.592 -22.390 24.154 1.00 87.69 187 HIS A CA 1
ATOM 1446 C C . HIS A 1 187 ? -20.132 -22.408 24.133 1.00 87.69 187 HIS A C 1
ATOM 1448 O O . HIS A 1 187 ? -20.788 -22.414 25.170 1.00 87.69 187 HIS A O 1
ATOM 1454 N N . SER A 1 188 ? -20.712 -22.357 22.929 1.00 91.25 188 SER A N 1
ATOM 1455 C CA . SER A 1 188 ? -22.168 -22.361 22.701 1.00 91.25 188 SER A CA 1
ATOM 1456 C C . SER A 1 188 ? -22.938 -21.148 23.247 1.00 91.25 188 SER A C 1
ATOM 1458 O O . SER A 1 188 ? -24.162 -21.113 23.137 1.00 91.25 188 SER A O 1
ATOM 1460 N N . ARG A 1 189 ? -22.251 -20.114 23.751 1.00 94.44 189 ARG A N 1
ATOM 1461 C CA . ARG A 1 189 ? -22.841 -18.827 24.137 1.00 94.44 189 ARG A CA 1
ATOM 1462 C C . ARG A 1 189 ? -22.454 -17.735 23.142 1.00 94.44 189 ARG A C 1
ATOM 1464 O O . ARG A 1 189 ? -21.310 -17.658 22.694 1.00 94.44 189 ARG A O 1
ATOM 1471 N N . THR A 1 190 ? -23.413 -16.881 22.795 1.00 93.75 190 THR A N 1
ATOM 1472 C CA . THR A 1 190 ? -23.175 -15.691 21.970 1.00 93.75 190 THR A CA 1
ATOM 1473 C C . THR A 1 190 ? -22.991 -14.478 22.868 1.00 93.75 190 THR A C 1
ATOM 1475 O O . THR A 1 190 ? -23.825 -14.191 23.723 1.00 93.75 190 THR A O 1
ATOM 1478 N N . TYR A 1 191 ? -21.899 -13.761 22.646 1.00 95.38 191 TYR A N 1
ATOM 1479 C CA . TYR A 1 191 ? -21.524 -12.548 23.352 1.00 95.38 191 TYR A CA 1
ATOM 1480 C C . TYR A 1 191 ? -21.620 -11.363 22.396 1.00 95.38 191 TYR A C 1
ATOM 1482 O O . TYR A 1 191 ? -21.155 -11.442 21.256 1.00 95.38 191 TYR A O 1
ATOM 1490 N N . VAL A 1 192 ? -22.230 -10.275 22.861 1.00 95.88 192 VAL A N 1
ATOM 1491 C CA . VAL A 1 192 ? -22.424 -9.044 22.088 1.00 95.88 192 VAL A CA 1
ATOM 1492 C C . VAL A 1 192 ? -21.735 -7.901 22.818 1.00 95.88 192 VAL A C 1
ATOM 1494 O O . VAL A 1 192 ? -22.007 -7.669 23.992 1.00 95.88 192 VAL A O 1
ATOM 1497 N N . VAL A 1 193 ? -20.855 -7.194 22.115 1.00 95.62 193 VAL A N 1
ATOM 1498 C CA . VAL A 1 193 ? -20.143 -6.015 22.614 1.00 95.62 193 VAL A CA 1
ATOM 1499 C C . VAL A 1 193 ? -20.535 -4.814 21.769 1.00 95.62 193 VAL A C 1
ATOM 1501 O O . VAL A 1 193 ? -20.438 -4.864 20.544 1.00 95.62 193 VAL A O 1
ATOM 1504 N N . THR A 1 194 ? -20.961 -3.730 22.405 1.00 95.38 194 THR A N 1
ATOM 1505 C CA . THR A 1 194 ? -21.306 -2.484 21.713 1.00 95.38 194 THR A CA 1
ATOM 1506 C C . THR A 1 194 ? -20.106 -1.545 21.725 1.00 95.38 194 THR A C 1
ATOM 1508 O O . THR A 1 194 ? -19.522 -1.293 22.773 1.00 95.38 194 THR A O 1
ATOM 1511 N N . VAL A 1 195 ? -19.722 -1.031 20.561 1.00 93.31 195 VAL A N 1
ATOM 1512 C CA . VAL A 1 195 ? -18.675 -0.014 20.426 1.00 93.31 195 VAL A CA 1
ATOM 1513 C C . VAL A 1 195 ? -19.259 1.351 20.774 1.00 93.31 195 VAL A C 1
ATOM 1515 O O . VAL A 1 195 ? -20.325 1.709 20.277 1.00 93.31 195 VAL A O 1
ATOM 1518 N N . HIS A 1 196 ? -18.546 2.126 21.581 1.00 89.19 196 HIS A N 1
ATOM 1519 C CA . 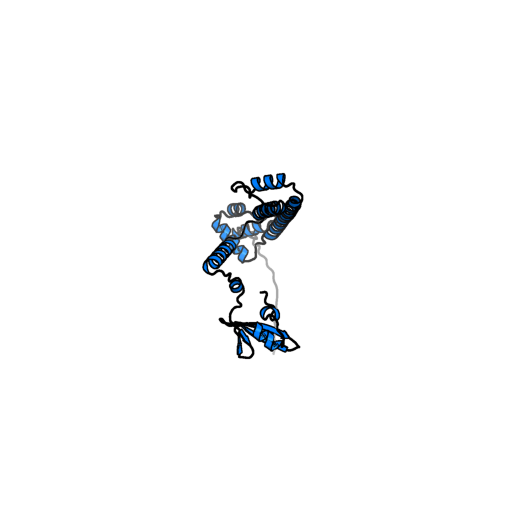HIS A 1 196 ? -18.851 3.518 21.916 1.00 89.19 196 HIS A CA 1
ATOM 1520 C C . HIS A 1 196 ? -17.703 4.429 21.472 1.00 89.19 196 HIS A C 1
ATOM 1522 O O . HIS A 1 196 ? -16.609 3.951 21.180 1.00 89.19 196 HIS A O 1
ATOM 1528 N N . ASP A 1 197 ? -17.929 5.746 21.464 1.00 82.31 197 ASP A N 1
ATOM 1529 C CA . ASP A 1 197 ? -16.913 6.727 21.043 1.00 82.31 197 ASP A CA 1
ATOM 1530 C C . ASP A 1 197 ? -15.618 6.645 21.868 1.00 82.31 197 ASP A C 1
ATOM 1532 O O . ASP A 1 197 ? -14.539 6.955 21.372 1.00 82.31 197 ASP A O 1
ATOM 1536 N N . GLN A 1 198 ? -15.717 6.205 23.127 1.00 81.75 198 GLN A N 1
ATOM 1537 C CA . GLN A 1 198 ? -14.580 6.038 24.035 1.00 81.75 198 GLN A CA 1
ATOM 1538 C C . GLN A 1 198 ? -14.559 4.657 24.701 1.00 81.75 198 GLN A C 1
ATOM 1540 O O . GLN A 1 198 ? -14.449 4.539 25.921 1.00 81.75 198 GLN A O 1
ATOM 1545 N N . GLY A 1 199 ? -14.689 3.597 23.901 1.00 88.31 199 GLY A N 1
ATOM 1546 C CA . GLY A 1 199 ? -14.449 2.227 24.354 1.00 88.31 199 GLY A CA 1
ATOM 1547 C C . GLY A 1 199 ? -15.547 1.253 23.955 1.00 88.31 199 GLY A C 1
ATOM 1548 O O . GLY A 1 199 ? -16.126 1.340 22.874 1.00 88.31 199 GLY A O 1
ATOM 1549 N N . TYR A 1 200 ? -15.808 0.288 24.829 1.00 93.38 200 TYR A N 1
ATOM 1550 C CA . TYR A 1 200 ? -16.673 -0.852 24.554 1.00 93.38 200 TYR A CA 1
ATOM 1551 C C . TYR A 1 200 ? -17.614 -1.101 25.726 1.00 93.38 200 TYR A C 1
ATOM 1553 O O . TYR A 1 200 ? -17.249 -0.879 26.874 1.00 93.38 200 TYR A O 1
ATOM 1561 N N . GLU A 1 201 ? -18.815 -1.587 25.451 1.00 95.50 201 GLU A N 1
ATOM 1562 C CA . GLU A 1 201 ? -19.776 -2.001 26.467 1.00 95.50 201 GLU A CA 1
ATOM 1563 C C . GLU A 1 201 ? -20.098 -3.483 26.318 1.00 95.50 201 GLU A C 1
ATOM 1565 O O . GLU A 1 201 ? -20.422 -3.955 25.225 1.00 95.50 201 GLU A O 1
ATOM 1570 N N . PHE A 1 202 ? -20.009 -4.207 27.427 1.00 95.81 202 PHE A N 1
ATOM 1571 C CA . PHE A 1 202 ? -20.309 -5.625 27.522 1.00 95.81 202 PHE A CA 1
ATOM 1572 C C . PHE A 1 202 ? -21.053 -5.889 28.832 1.00 95.81 202 PHE A C 1
ATOM 1574 O O . PHE A 1 202 ? -20.608 -5.448 29.887 1.00 95.81 202 PHE A O 1
ATOM 1581 N N . ASP A 1 203 ? -22.204 -6.560 28.752 1.00 92.06 203 ASP A N 1
ATOM 1582 C CA . ASP A 1 203 ? -23.061 -6.887 29.906 1.00 92.06 203 ASP A CA 1
ATOM 1583 C C . ASP A 1 203 ? -23.383 -5.672 30.809 1.00 92.06 203 ASP A C 1
ATOM 1585 O O . ASP A 1 203 ? -23.331 -5.727 32.036 1.00 92.06 203 ASP A O 1
ATOM 1589 N N . GLY A 1 204 ? -23.640 -4.515 30.182 1.00 92.25 204 GLY A N 1
ATOM 1590 C CA . GLY A 1 204 ? -23.935 -3.249 30.865 1.00 92.25 204 GLY A CA 1
ATOM 1591 C C . GLY A 1 204 ? -22.725 -2.540 31.488 1.00 92.25 204 GLY A C 1
ATOM 1592 O O . GLY A 1 204 ? -22.881 -1.475 32.085 1.00 92.25 204 GLY A O 1
ATOM 1593 N N . ARG A 1 205 ? -21.510 -3.084 31.346 1.00 94.94 205 ARG A N 1
ATOM 1594 C CA . ARG A 1 205 ? -20.266 -2.498 31.867 1.00 94.94 205 ARG A CA 1
ATOM 1595 C C . ARG A 1 205 ? -19.430 -1.895 30.746 1.00 94.94 205 ARG A C 1
ATOM 1597 O O . ARG A 1 205 ? -19.338 -2.460 29.658 1.00 94.94 205 ARG A O 1
ATOM 1604 N N . ARG A 1 206 ? -18.790 -0.754 31.020 1.00 94.88 206 ARG A N 1
ATOM 1605 C CA . ARG A 1 206 ? -17.879 -0.080 30.083 1.00 94.88 206 ARG A CA 1
ATOM 1606 C C . ARG A 1 206 ? -16.440 -0.545 30.280 1.00 94.88 206 ARG A C 1
ATOM 1608 O O . ARG A 1 206 ? -15.956 -0.618 31.405 1.00 94.88 206 ARG A O 1
ATOM 1615 N N . TYR A 1 207 ? -15.750 -0.783 29.173 1.00 92.94 207 TYR A N 1
ATOM 1616 C CA . TYR A 1 207 ? -14.365 -1.225 29.114 1.00 92.94 207 TYR A CA 1
ATOM 1617 C C . TYR A 1 207 ? -13.560 -0.325 28.169 1.00 92.94 207 TYR A C 1
ATOM 1619 O O . TYR A 1 207 ? -14.038 0.005 27.080 1.00 92.94 207 TYR A O 1
ATOM 1627 N N . PRO A 1 208 ? -12.310 0.022 28.522 1.00 88.06 208 PRO A N 1
ATOM 1628 C CA . PRO A 1 208 ? -11.451 0.840 27.665 1.00 88.06 208 PRO A CA 1
ATOM 1629 C C . PRO A 1 208 ? -10.923 0.072 26.440 1.00 88.06 208 PRO A C 1
ATOM 1631 O O . PRO A 1 208 ? -10.471 0.682 25.479 1.00 88.06 208 PRO A O 1
ATOM 1634 N N . SER A 1 209 ? -10.963 -1.267 26.447 1.00 90.62 209 SER A N 1
ATOM 1635 C CA . SER A 1 209 ? -10.523 -2.106 25.324 1.00 90.62 209 SER A CA 1
ATOM 1636 C C . SER A 1 209 ? -11.239 -3.463 25.294 1.00 90.62 209 SER A C 1
ATOM 1638 O O . SER A 1 209 ? -11.894 -3.859 26.257 1.00 90.62 209 SER A O 1
ATOM 1640 N N . LEU A 1 210 ? -11.089 -4.203 24.189 1.00 90.69 210 LEU A N 1
ATOM 1641 C CA . LEU A 1 210 ? -11.674 -5.542 24.011 1.00 90.69 210 LEU A CA 1
ATOM 1642 C C . LEU A 1 210 ? -10.943 -6.650 24.781 1.00 90.69 210 LEU A C 1
ATOM 1644 O O . LEU A 1 210 ? -11.494 -7.732 24.969 1.00 90.69 210 LEU A O 1
ATOM 1648 N N . THR A 1 211 ? -9.691 -6.425 25.185 1.00 92.44 211 THR A N 1
ATOM 1649 C CA . THR A 1 211 ? -8.857 -7.455 25.827 1.00 92.44 211 THR A CA 1
ATOM 1650 C C . THR A 1 211 ? -9.392 -7.869 27.205 1.00 92.44 211 THR A C 1
ATOM 1652 O O . THR A 1 211 ? -9.499 -9.073 27.439 1.00 92.44 211 THR A O 1
ATOM 1655 N N . PRO A 1 212 ? -9.797 -6.945 28.101 1.00 93.81 212 PRO A N 1
ATOM 1656 C CA . PRO A 1 212 ? -10.505 -7.296 29.333 1.00 93.81 212 PRO A CA 1
ATOM 1657 C C . PRO A 1 212 ? -11.779 -8.112 29.088 1.00 93.81 212 PRO A C 1
ATOM 1659 O O . PRO A 1 212 ? -11.975 -9.129 29.743 1.00 93.81 212 PRO A O 1
ATOM 1662 N N . ILE A 1 213 ? -12.585 -7.733 28.091 1.00 94.06 213 ILE A N 1
ATOM 1663 C CA . ILE A 1 213 ? -13.825 -8.445 27.748 1.00 94.06 213 ILE A CA 1
ATOM 1664 C C . ILE A 1 213 ? -13.519 -9.875 27.281 1.00 94.06 213 ILE A C 1
ATOM 1666 O O . ILE A 1 213 ? -14.147 -10.831 27.725 1.00 94.06 213 ILE A O 1
ATOM 1670 N N . ALA A 1 214 ? -12.519 -10.053 26.413 1.00 93.81 214 ALA A N 1
ATOM 1671 C CA . ALA A 1 214 ? -12.113 -11.382 25.961 1.00 93.81 214 ALA A CA 1
ATOM 1672 C C . ALA A 1 214 ? -11.582 -12.251 27.112 1.00 93.81 214 ALA A C 1
ATOM 1674 O O . ALA A 1 214 ? -11.868 -13.446 27.145 1.00 93.81 214 ALA A O 1
ATOM 1675 N N . ARG A 1 215 ? -10.852 -11.670 28.073 1.00 93.94 215 ARG A N 1
ATOM 1676 C CA . ARG A 1 215 ? -10.417 -12.376 29.291 1.00 93.94 215 ARG A CA 1
ATOM 1677 C C . ARG A 1 215 ? -11.598 -12.794 30.161 1.00 93.94 215 ARG A C 1
ATOM 1679 O O . ARG A 1 215 ? -11.603 -13.918 30.640 1.00 93.94 215 ARG A O 1
ATOM 1686 N N . GLU A 1 216 ? -12.602 -11.938 30.316 1.00 94.00 216 GLU A N 1
ATOM 1687 C CA . GLU A 1 216 ? -13.820 -12.245 31.078 1.00 94.00 216 GLU A CA 1
ATOM 1688 C C . GLU A 1 216 ? -14.656 -13.353 30.415 1.00 94.00 216 GLU A C 1
ATOM 1690 O O . GLU A 1 216 ? -15.179 -14.226 31.099 1.00 94.00 216 GLU A O 1
ATOM 1695 N N . ILE A 1 217 ? -14.717 -13.384 29.078 1.00 93.19 217 ILE A N 1
ATOM 1696 C CA . ILE A 1 217 ? -15.431 -14.432 28.328 1.00 93.19 217 ILE A CA 1
ATOM 1697 C C . ILE A 1 217 ? -14.668 -15.764 28.316 1.00 93.19 217 ILE A C 1
ATOM 1699 O O . ILE A 1 217 ? -15.273 -16.831 28.424 1.00 93.19 217 ILE A O 1
ATOM 1703 N N . THR A 1 218 ? -13.350 -15.725 28.107 1.00 92.00 218 THR A N 1
ATOM 1704 C CA . THR A 1 218 ? -12.542 -16.935 27.869 1.00 92.00 218 THR A CA 1
ATOM 1705 C C . THR A 1 218 ? -11.855 -17.476 29.121 1.00 92.00 218 THR A C 1
ATOM 1707 O O . THR A 1 218 ? -11.395 -18.613 29.096 1.00 92.00 218 THR A O 1
ATOM 1710 N N . GLY A 1 219 ? -11.738 -16.679 30.188 1.00 89.75 219 GLY A N 1
ATOM 1711 C CA . GLY A 1 219 ? -10.944 -16.994 31.381 1.00 89.75 219 GLY A CA 1
ATOM 1712 C C . GLY A 1 219 ? -9.425 -16.991 31.152 1.00 89.75 219 GLY A C 1
ATOM 1713 O O . GLY A 1 219 ? -8.665 -17.217 32.088 1.00 89.75 219 GLY A O 1
ATOM 1714 N N . ALA A 1 220 ? -8.962 -16.731 29.925 1.00 86.75 220 ALA A N 1
ATOM 1715 C CA . ALA A 1 220 ? -7.560 -16.800 29.528 1.00 86.75 220 ALA A CA 1
ATOM 1716 C C . ALA A 1 220 ? -7.093 -15.487 28.881 1.00 86.75 220 ALA A C 1
ATOM 1718 O O . ALA A 1 220 ? -7.883 -14.683 28.384 1.00 86.75 220 ALA A O 1
ATOM 1719 N N . ALA A 1 221 ? -5.778 -15.260 28.849 1.00 84.75 221 ALA A N 1
ATOM 1720 C CA . ALA A 1 221 ? -5.190 -14.074 28.234 1.00 84.75 221 ALA A CA 1
ATOM 1721 C C . ALA A 1 221 ? -5.231 -14.147 26.694 1.00 84.75 221 ALA A C 1
ATOM 1723 O O . ALA A 1 221 ? -4.258 -14.522 26.048 1.00 84.75 221 ALA A O 1
ATOM 1724 N N . TRP A 1 222 ? -6.361 -13.756 26.103 1.00 84.00 222 TRP A N 1
ATOM 1725 C CA . TRP A 1 222 ? -6.525 -13.598 24.655 1.00 84.00 222 TRP A CA 1
ATOM 1726 C C . TRP A 1 222 ? -6.384 -12.133 24.226 1.00 84.00 222 TRP A C 1
ATOM 1728 O O . TRP A 1 222 ? -6.773 -11.220 24.953 1.00 84.00 222 TRP A O 1
ATOM 1738 N N . SER A 1 223 ? -5.875 -11.901 23.012 1.00 87.12 223 SER A N 1
ATOM 1739 C CA . SER A 1 223 ? -5.974 -10.588 22.359 1.00 87.12 223 SER A CA 1
ATOM 1740 C C . SER A 1 223 ? -7.441 -10.300 22.033 1.00 87.12 223 SER A C 1
ATOM 1742 O O . SER A 1 223 ? -8.052 -11.023 21.241 1.00 87.12 223 SER A O 1
ATOM 1744 N N . GLY A 1 224 ? -8.000 -9.243 22.630 1.00 85.75 224 GLY A N 1
ATOM 1745 C CA . GLY A 1 224 ? -9.394 -8.841 22.443 1.00 85.75 224 GLY A CA 1
ATOM 1746 C C . GLY A 1 224 ? -9.790 -8.650 20.978 1.00 85.75 224 GLY A C 1
ATOM 1747 O O . GLY A 1 224 ? -10.713 -9.323 20.521 1.00 85.75 224 GLY A O 1
ATOM 1748 N N . PRO A 1 225 ? -9.072 -7.813 20.204 1.00 88.00 225 PRO A N 1
ATOM 1749 C CA . PRO A 1 225 ? -9.355 -7.627 18.783 1.00 88.00 225 PRO A CA 1
ATOM 1750 C C . PRO A 1 225 ? -9.392 -8.951 18.014 1.00 88.00 225 PRO A C 1
ATOM 1752 O O . PRO A 1 225 ? -10.346 -9.224 17.287 1.00 88.00 225 PRO A O 1
ATOM 1755 N N . ARG A 1 226 ? -8.415 -9.834 18.254 1.00 86.56 226 ARG A N 1
ATOM 1756 C CA . ARG A 1 226 ? -8.334 -11.135 17.583 1.00 86.56 226 ARG A CA 1
ATOM 1757 C C . ARG A 1 226 ? -9.485 -12.066 17.972 1.00 86.56 226 ARG A C 1
ATOM 1759 O O . ARG A 1 226 ? -10.015 -12.757 17.106 1.00 86.56 226 ARG A O 1
ATOM 1766 N N . PHE A 1 227 ? -9.892 -12.072 19.242 1.00 88.75 227 PHE A N 1
ATOM 1767 C CA . PHE A 1 227 ? -11.038 -12.851 19.719 1.00 88.75 227 PHE A CA 1
ATOM 1768 C C . PHE A 1 227 ? -12.341 -12.444 19.011 1.00 88.75 227 PHE A C 1
ATOM 1770 O O . PHE A 1 227 ? -13.119 -13.308 18.606 1.00 88.75 227 PHE A O 1
ATOM 1777 N N . PHE A 1 228 ? -12.531 -11.144 18.771 1.00 90.00 228 PHE A N 1
ATOM 1778 C CA . PHE A 1 228 ? -13.674 -10.600 18.028 1.00 90.00 228 PHE A CA 1
ATOM 1779 C C . PHE A 1 228 ? -13.475 -10.560 16.500 1.00 90.00 228 PHE A C 1
ATOM 1781 O O . PHE A 1 228 ? -14.296 -9.985 15.792 1.00 90.00 228 PHE A O 1
ATOM 1788 N N . GLY A 1 229 ? -12.419 -11.186 15.965 1.00 83.75 229 GLY A N 1
ATOM 1789 C CA . GLY A 1 229 ? -12.178 -11.273 14.519 1.00 83.75 229 GLY A CA 1
ATOM 1790 C C . GLY A 1 229 ? -11.732 -9.964 13.860 1.00 83.75 229 GLY A C 1
ATOM 1791 O O . GLY A 1 229 ? -11.747 -9.856 12.634 1.00 83.75 229 GLY A O 1
ATOM 1792 N N . LEU A 1 230 ? -11.316 -8.975 14.650 1.00 83.56 230 LEU A N 1
ATOM 1793 C CA . LEU A 1 230 ? -10.759 -7.723 14.159 1.00 83.56 230 LEU A CA 1
ATOM 1794 C C . LEU A 1 230 ? -9.285 -7.929 13.798 1.00 83.56 230 LEU A C 1
ATOM 1796 O O . LEU A 1 230 ? -8.508 -8.509 14.561 1.00 83.56 230 LEU A O 1
ATOM 1800 N N . ARG A 1 231 ? -8.894 -7.448 12.615 1.00 62.12 231 ARG A N 1
ATOM 1801 C CA . ARG A 1 231 ? -7.485 -7.366 12.225 1.00 62.12 231 ARG A CA 1
ATOM 1802 C C . ARG A 1 231 ? -6.887 -6.126 12.888 1.00 62.12 231 ARG A C 1
ATOM 1804 O O . ARG A 1 231 ? -7.315 -5.021 12.549 1.00 62.12 231 ARG A O 1
ATOM 1811 N N . ALA A 1 232 ? -5.939 -6.338 13.806 1.00 52.91 232 ALA A N 1
ATOM 1812 C CA . ALA A 1 232 ? -5.033 -5.293 14.294 1.00 52.91 232 ALA A CA 1
ATOM 1813 C C . ALA A 1 232 ? -4.331 -4.623 13.107 1.00 52.91 232 ALA A C 1
ATOM 1815 O O . ALA A 1 232 ? -3.952 -5.352 12.154 1.00 52.91 232 ALA A O 1
#

Radius of gyration: 37.46 Å; chains: 1; bounding box: 134×42×87 Å

Organism: NCBI:txid1763828

Sequence (232 aa):
MTQNIEPNSDAAGSDTIEPTTPVRAAQTKSAIVQKLLSRNKGATLAEIMAATCWQPHSTRAFLTGLRKKGRVAARDAKRRRDQLADGALSMAALAEQIAGLVELPPARLRAEWRRLHRSQPMPEGMSSDLLARSIAWALQEKALGGLPPARRRELDRLARQLAETGDLDLERQRQLKAGTRLVRQWHSRTYVVTVHDQGYEFDGRRYPSLTPIAREITGAAWSGPRFFGLRA

Foldseek 3Di:
DDDDDDDYDDDDDDDDDDDDDDDDDDDDLLNVQLVQCPDPVGDDLVRSCVSNVDDSVVSVVVVVVCVVVVSHDDPCVVVVVVVVVVLVVLVVVLVVVLVVQVVDDQVVLQVLLCVLCVPDDRDPPDDSVNSSVVSSVSSCCVSVNDDDPVRVVVVVVQVVCCVVPVDGPPVVVPDDDFQDWQWADDPNDIWIWGDHPQAIDGPNDGDNYQQVVCCVVPVDRDDRCVRSVHDD

Secondary structure (DSSP, 8-state):
-------------------PPPPPPPPPHHHHHHHHHTSTT---HHHHHHHH---HHHHHHHHHHHHHTT----THHHHHHHHHHHHHHHHHHHHHHHHHGGGS-HHHHHHHHHHH-TTSPPPTT--HHHHHHHHHHHHHHHHH-S--HHHHHHHHHHHHHHHHHS----GGGGPPPTTPEEEEEETTEEEEEEEETTEEEETTEEESSHHHHHHHHHSS---HHHHTT---